Protein AF-A0A7S0WE61-F1 (afdb_monomer)

Mean predicted aligned error: 12.97 Å

Sequence (318 aa):
DASSAELDLPIRYARDEGQWVARPLWNVSTLFNLAESLFNRENFGKTFVSPDSEAEPMGGQVAGVRMLLDLCQYEDPLIVEAAMRLLFAHFNQRTSFVHEALQVHIIVRPTTARVFYRLRCEISELRSWVPYLSADKDHKRKKEALVVCGRLIVRWSNVLAGRGDRDKGGMDVREAQAMAVNLDMQGAVLSILALPLARQLSKKVGELDKALDGDRRDLFSLCHSLLQRLCKANPMIQRLMYPHAAAMQRHMGIGGLDVESTLAAIVAGNRELVDEAGKDWISLLFRTMSQYQARRARWLEAAMPLVCPDGRRGGASR

Radius of gyration: 27.22 Å; Cα contacts (8 Å, |Δi|>4): 248; chains: 1; bounding box: 75×63×67 Å

Foldseek 3Di:
DPVVVVVVVVVVVVVDPPVCVVDPPDDPVNVVVVLVVVLVDDPPPPVVDPPPPPDPPDDPVCVLLVVLVVQCPDPDPVSVVVSVVVNVCNVCVVVVVVVVVVLDDDDDDPVVVVVLVVLLVLLVVLLVLLVVCQDPPCPPSVVVSLVSLLVSLVVLLCLLVQVPDVPPVTDDNVNSLVSCVSSVVVVSLLSLLLHDFDWDCDPDAQAFIETPDPSSLVSQQSSLSSLLSSLAPDQVSLVVCVVVLVSLLVCPRYPSHLSLSSPLSSQALPPVCLVVCVVVLVVSLVVSCVVRVHDDPSSVVSNVCSVCNPPPPPPPPD

pLDDT: mean 76.21, std 16.04, range [31.86, 94.12]

Solvent-accessible surface area (backbone atoms only — not comparable to full-atom values): 18326 Å² total; per-residue (Å²): 132,73,73,62,61,68,61,50,54,61,61,60,57,73,73,41,73,75,51,52,79,77,55,56,94,69,47,74,67,57,50,49,53,51,53,52,52,55,68,72,46,77,75,75,52,80,83,81,51,73,91,80,71,76,81,71,98,66,53,76,77,53,55,57,54,47,52,36,56,56,45,50,71,49,91,51,68,68,52,26,52,51,29,51,53,51,51,53,48,61,78,35,44,66,62,51,48,51,54,51,56,71,67,59,80,91,70,90,48,73,71,58,44,56,51,50,56,50,51,52,51,51,52,53,50,43,60,70,35,51,64,40,67,72,43,83,84,43,65,68,56,25,54,52,33,52,53,53,47,42,52,52,48,53,50,52,40,35,51,51,65,47,72,47,70,65,90,72,74,46,70,52,46,67,60,44,39,52,53,37,57,74,69,43,47,63,60,55,51,46,58,58,68,68,50,90,77,58,69,43,80,51,89,51,87,48,47,52,21,38,52,73,50,59,70,60,45,53,43,47,29,48,48,38,55,35,50,29,62,54,16,53,88,32,68,70,50,15,63,69,46,51,83,52,44,70,66,52,56,72,54,56,63,34,60,81,52,58,48,51,53,29,56,26,24,43,33,36,66,32,64,69,52,31,71,73,44,36,65,63,50,52,53,49,53,53,50,52,34,62,74,34,62,38,90,54,67,62,62,56,58,29,46,43,36,64,77,35,42,82,70,61,71,77,76,76,91,121

Secondary structure (DSSP, 8-state):
--TTHHHHHHHHHTT-HHHHHHS-SS-HHHHHHHHHHHHHS--S-TTTS-TT-----S-HHHHHHHHHHHHTTSS-HHHHHHHHHHHHHHHTHHHHHHHHHHH------HHHHHHHHHHHHHHHHHHHHHHHHH-SS-HHHHHHHHHHHHHHHHHHHHHHTT-S-GGGTPPPHHHHHHHHHHTTHHHHHHHHHTS---EE---STTPPBEES-HHHHHHHHHHHHHHHHHHTT-HHHHHHHGGGHHHHHTTTTBTT--HHHHHHHHHTT-HHHHHHHHHHHHHHHHHHHHHHT---HHHHHHHHHHH-TTS-------

InterPro domains:
  IPR015925 Ryanodine/Inositol 1,4,5-trisphosphate receptor [PTHR13715] (66-300)
  IPR035910 RyR/IP3 receptor binding core, RIH domain superfamily [SSF100909] (173-270)

Organism: NCBI:txid464990

Nearest PDB structures (foldseek):
  3au3-assembly1_A  TM=5.949E-01  e=1.158E-02  Homo sapiens
  3qhe-assembly2_C  TM=6.352E-01  e=4.984E-02  Homo sapiens
  3qhe-assembly1_A  TM=6.143E-01  e=4.747E-02  Homo sapiens
  3nmz-assembly2_A  TM=4.938E-01  e=6.673E-02  Homo sapiens
  7f7o-assembly1_A  TM=6.217E-01  e=5.149E-01  Homo sapiens

Structure (mmCIF, N/CA/C/O backbone):
data_AF-A0A7S0WE61-F1
#
_entry.id   AF-A0A7S0WE61-F1
#
loop_
_atom_site.group_PDB
_atom_site.id
_atom_site.type_symbol
_atom_site.label_atom_id
_atom_site.label_alt_id
_atom_site.label_comp_id
_atom_site.label_asym_id
_atom_site.label_entity_id
_atom_site.label_seq_id
_atom_site.pdbx_PDB_ins_code
_atom_site.Cartn_x
_atom_site.Cartn_y
_atom_site.Cartn_z
_atom_site.occupancy
_atom_site.B_iso_or_equiv
_atom_site.auth_seq_id
_atom_site.auth_comp_id
_atom_site.auth_asym_id
_atom_site.auth_atom_id
_atom_site.pdbx_PDB_model_num
ATOM 1 N N . ASP A 1 1 ? 34.462 6.820 -35.885 1.00 37.50 1 ASP A N 1
ATOM 2 C CA . ASP A 1 1 ? 33.904 8.166 -36.148 1.00 37.50 1 ASP A CA 1
ATOM 3 C C . ASP A 1 1 ? 32.407 8.221 -36.484 1.00 37.50 1 ASP A C 1
ATOM 5 O O . ASP A 1 1 ? 31.862 9.313 -36.507 1.00 37.50 1 ASP A O 1
ATOM 9 N N . ALA A 1 2 ? 31.693 7.096 -36.660 1.00 34.06 2 ALA A N 1
ATOM 10 C CA . ALA A 1 2 ? 30.238 7.097 -36.909 1.00 34.06 2 ALA A CA 1
ATOM 11 C C . ALA A 1 2 ? 29.353 7.106 -35.637 1.00 34.06 2 ALA A C 1
ATOM 13 O O . ALA A 1 2 ? 28.145 7.283 -35.730 1.00 34.06 2 ALA A O 1
ATOM 14 N N . SER A 1 3 ? 29.934 6.935 -34.444 1.00 43.88 3 SER A N 1
ATOM 15 C CA . SER A 1 3 ? 29.184 6.762 -33.189 1.00 43.88 3 SER A CA 1
ATOM 16 C C . SER A 1 3 ? 28.758 8.065 -32.503 1.00 43.88 3 SER A C 1
ATOM 18 O O . SER A 1 3 ? 27.847 8.036 -31.682 1.00 43.88 3 SER A O 1
ATOM 20 N N . SER A 1 4 ? 29.376 9.210 -32.815 1.00 37.34 4 SER A N 1
ATOM 21 C CA . SER A 1 4 ? 28.966 10.509 -32.252 1.00 37.34 4 SER A CA 1
ATOM 22 C C . SER A 1 4 ? 27.812 11.150 -33.031 1.00 37.34 4 SER A C 1
ATOM 24 O O . SER A 1 4 ? 26.954 11.795 -32.436 1.00 37.34 4 SER A O 1
ATOM 26 N N . ALA A 1 5 ? 27.738 10.918 -34.345 1.00 40.22 5 ALA A N 1
ATOM 27 C CA . ALA A 1 5 ? 26.737 11.533 -35.217 1.00 40.22 5 ALA A CA 1
ATOM 28 C C . ALA A 1 5 ? 25.309 10.996 -34.988 1.00 40.22 5 ALA A C 1
ATOM 30 O O . ALA A 1 5 ? 24.344 11.753 -35.092 1.00 40.22 5 ALA A O 1
ATOM 31 N N . GLU A 1 6 ? 25.158 9.716 -34.628 1.00 44.66 6 GLU A N 1
ATOM 32 C CA . GLU A 1 6 ? 23.849 9.126 -34.299 1.00 44.66 6 GLU A CA 1
ATOM 33 C C . GLU A 1 6 ? 23.292 9.624 -32.954 1.00 44.66 6 GLU A C 1
ATOM 35 O O . GLU A 1 6 ? 22.076 9.701 -32.784 1.00 44.66 6 GLU A O 1
ATOM 40 N N . LEU A 1 7 ? 24.164 10.026 -32.021 1.00 41.72 7 LEU A N 1
ATOM 41 C CA . LEU A 1 7 ? 23.786 10.609 -30.727 1.00 41.72 7 LEU A CA 1
ATOM 42 C C . LEU A 1 7 ? 23.487 12.118 -30.796 1.00 41.72 7 LEU A C 1
ATOM 44 O O . LEU A 1 7 ? 22.748 12.623 -29.952 1.00 41.72 7 LEU A O 1
ATOM 48 N N . ASP A 1 8 ? 23.979 12.832 -31.811 1.00 41.72 8 ASP A N 1
ATOM 49 C CA . ASP A 1 8 ? 23.710 14.268 -32.000 1.00 41.72 8 ASP A CA 1
ATOM 50 C C . ASP A 1 8 ? 22.328 14.563 -32.622 1.00 41.72 8 ASP A C 1
ATOM 52 O O . ASP A 1 8 ? 21.726 15.615 -32.367 1.00 41.72 8 ASP A O 1
ATOM 56 N N . LEU A 1 9 ? 21.782 13.627 -33.405 1.00 48.53 9 LEU A N 1
ATOM 57 C CA . LEU A 1 9 ? 20.428 13.688 -33.976 1.00 48.53 9 LEU A CA 1
ATOM 58 C C . LEU A 1 9 ? 19.303 13.785 -32.916 1.00 48.53 9 LEU A C 1
ATOM 60 O O . LEU A 1 9 ? 18.454 14.675 -33.046 1.00 48.53 9 LEU A O 1
ATOM 64 N N . PRO A 1 10 ? 19.272 12.963 -31.845 1.00 51.72 10 PRO A N 1
ATOM 65 C CA . PRO A 1 10 ? 18.226 13.043 -30.822 1.00 51.72 10 PRO A CA 1
ATOM 66 C C . PRO A 1 10 ? 18.290 14.320 -29.965 1.00 51.72 10 PRO A C 1
ATOM 68 O O . PRO A 1 10 ? 17.251 14.788 -29.500 1.00 51.72 10 PRO A O 1
ATOM 71 N N . ILE A 1 11 ? 19.466 14.938 -29.792 1.00 51.53 11 ILE A N 1
ATOM 72 C CA . ILE A 1 11 ? 19.624 16.150 -28.961 1.00 51.53 11 ILE A CA 1
ATOM 73 C C . ILE A 1 11 ? 19.093 17.401 -29.678 1.00 51.53 11 ILE A C 1
ATOM 75 O O . ILE A 1 11 ? 18.497 18.274 -29.043 1.00 51.53 11 ILE A O 1
ATOM 79 N N . ARG A 1 12 ? 19.267 17.495 -31.005 1.00 48.75 12 ARG A N 1
ATOM 80 C CA . ARG A 1 12 ? 18.724 18.608 -31.808 1.00 48.75 12 ARG A CA 1
ATOM 81 C C . ARG A 1 12 ? 17.204 18.557 -31.908 1.00 48.75 12 ARG A C 1
ATOM 83 O O . ARG A 1 12 ? 16.552 19.585 -31.760 1.00 48.75 12 ARG A O 1
ATOM 90 N N . TYR A 1 13 ? 16.649 17.362 -32.085 1.00 47.81 13 TYR A N 1
ATOM 91 C CA . TYR A 1 13 ? 15.206 17.158 -32.146 1.00 47.81 13 TYR A CA 1
ATOM 92 C C . TYR A 1 13 ? 14.513 17.486 -30.813 1.00 47.81 13 TYR A C 1
ATOM 94 O O . TYR A 1 13 ? 13.396 17.991 -30.806 1.00 47.81 13 TYR A O 1
ATOM 102 N N . ALA A 1 14 ? 15.194 17.299 -29.677 1.00 53.25 14 ALA A N 1
ATOM 103 C CA . ALA A 1 14 ? 14.653 17.613 -28.354 1.00 53.25 14 ALA A CA 1
ATOM 104 C C . ALA A 1 14 ? 14.396 19.108 -28.076 1.00 53.25 14 ALA A C 1
ATOM 106 O O . ALA A 1 14 ? 13.776 19.428 -27.066 1.00 53.25 14 ALA A O 1
ATOM 107 N N . ARG A 1 15 ? 14.864 20.022 -28.939 1.00 53.12 15 ARG A N 1
ATOM 108 C CA . ARG A 1 15 ? 14.689 21.475 -28.760 1.00 53.12 15 ARG A CA 1
ATOM 109 C C . ARG A 1 15 ? 13.503 22.078 -29.519 1.00 53.12 15 ARG A C 1
ATOM 111 O O . ARG A 1 15 ? 13.102 23.180 -29.166 1.00 53.12 15 ARG A O 1
ATOM 118 N N . ASP A 1 16 ? 12.940 21.381 -30.507 1.00 57.34 16 ASP A N 1
ATOM 119 C CA . ASP A 1 16 ? 11.872 21.905 -31.374 1.00 57.34 16 ASP A CA 1
ATOM 120 C C . ASP A 1 16 ? 10.562 21.120 -31.193 1.00 57.34 16 ASP A C 1
ATOM 122 O O . ASP A 1 16 ? 10.262 20.192 -31.945 1.00 57.34 16 ASP A O 1
ATOM 126 N N . GLU A 1 17 ? 9.736 21.519 -30.220 1.00 55.81 17 GLU A N 1
ATOM 127 C CA . GLU A 1 17 ? 8.436 20.884 -29.924 1.00 55.81 17 GLU A CA 1
ATOM 128 C C . GLU A 1 17 ? 7.490 20.834 -31.145 1.00 55.81 17 GLU A C 1
ATOM 130 O O . GLU A 1 17 ? 6.707 19.897 -31.300 1.00 55.81 17 GLU A O 1
ATOM 135 N N . GLY A 1 18 ? 7.594 21.796 -32.072 1.00 60.41 18 GLY A N 1
ATOM 136 C CA . GLY A 1 18 ? 6.777 21.837 -33.292 1.00 60.41 18 GLY A CA 1
ATOM 137 C C . GLY A 1 18 ? 7.088 20.724 -34.302 1.00 60.41 18 GLY A C 1
ATOM 138 O O . GLY A 1 18 ? 6.196 20.280 -35.026 1.00 60.41 18 GLY A O 1
ATOM 139 N N . GLN A 1 19 ? 8.325 20.215 -34.333 1.00 56.75 19 GLN A N 1
ATOM 140 C CA . GLN A 1 19 ? 8.705 19.109 -35.222 1.00 56.75 19 GLN A CA 1
ATOM 141 C C . GLN A 1 19 ? 8.213 17.751 -34.702 1.00 56.75 19 GLN A C 1
ATOM 143 O O . GLN A 1 19 ? 8.012 16.832 -35.499 1.00 56.75 19 GLN A O 1
ATOM 148 N N . TRP A 1 20 ? 7.929 17.643 -33.397 1.00 57.75 20 TRP A N 1
ATOM 149 C CA . TRP A 1 20 ? 7.447 16.412 -32.765 1.00 57.75 20 TRP A CA 1
ATOM 150 C C . TRP A 1 20 ? 6.075 15.992 -33.273 1.00 57.75 20 TRP A C 1
ATOM 152 O O . TRP A 1 20 ? 5.828 14.807 -33.485 1.00 57.75 20 TRP A O 1
ATOM 162 N N . VAL A 1 21 ? 5.205 16.977 -33.495 1.00 59.41 21 VAL A N 1
ATOM 163 C CA . VAL A 1 21 ? 3.837 16.762 -33.977 1.00 59.41 21 VAL A CA 1
ATOM 164 C C . VAL A 1 21 ? 3.824 16.440 -35.474 1.00 59.41 21 VAL A C 1
ATOM 166 O O . VAL A 1 21 ? 3.003 15.647 -35.927 1.00 59.41 21 VAL A O 1
ATOM 169 N N . ALA A 1 22 ? 4.744 17.025 -36.246 1.00 62.44 22 ALA A N 1
ATOM 170 C CA . ALA A 1 22 ? 4.774 16.887 -37.701 1.00 62.44 22 ALA A CA 1
ATOM 171 C C . ALA A 1 22 ? 5.499 15.621 -38.196 1.00 62.44 22 ALA A C 1
ATOM 173 O O . ALA A 1 22 ? 5.122 15.074 -39.233 1.00 62.44 22 ALA A O 1
ATOM 174 N N . ARG A 1 23 ? 6.548 15.157 -37.499 1.00 60.69 23 ARG A N 1
ATOM 175 C CA . ARG A 1 23 ? 7.350 13.985 -37.899 1.00 60.69 23 ARG A CA 1
ATOM 176 C C . ARG A 1 23 ? 7.933 13.249 -36.688 1.00 60.69 23 ARG A C 1
ATOM 178 O O . ARG A 1 23 ? 9.129 13.388 -36.455 1.00 60.69 23 ARG A O 1
ATOM 185 N N . PRO A 1 24 ? 7.157 12.435 -35.952 1.00 62.28 24 PRO A N 1
ATOM 186 C CA . PRO A 1 24 ? 7.700 11.674 -34.830 1.00 62.28 24 PRO A CA 1
ATOM 187 C C . PRO A 1 24 ? 8.904 10.826 -35.280 1.00 62.28 24 PRO A C 1
ATOM 189 O O . PRO A 1 24 ? 8.769 9.984 -36.165 1.00 62.28 24 PRO A O 1
ATOM 192 N N . LEU A 1 25 ? 10.078 11.040 -34.664 1.00 59.44 25 LEU A N 1
ATOM 193 C CA . LEU A 1 25 ? 11.317 10.272 -34.912 1.00 59.44 25 LEU A CA 1
ATOM 194 C C . LEU A 1 25 ? 11.128 8.751 -34.787 1.00 59.44 25 LEU A C 1
ATOM 196 O O . LEU A 1 25 ? 11.883 7.978 -35.369 1.00 59.44 25 LEU A O 1
ATOM 200 N N . TRP A 1 26 ? 10.132 8.332 -34.008 1.00 63.84 26 TRP A N 1
ATOM 201 C CA . TRP A 1 26 ? 9.841 6.943 -33.697 1.00 63.84 26 TRP A CA 1
ATOM 202 C C . TRP A 1 26 ? 8.409 6.649 -34.139 1.00 63.84 26 TRP A C 1
ATOM 204 O O . TRP A 1 26 ? 7.453 7.150 -33.548 1.00 63.84 26 TRP A O 1
ATOM 214 N N . ASN A 1 27 ? 8.254 5.842 -35.185 1.00 73.38 27 ASN A N 1
ATOM 215 C CA . ASN A 1 27 ? 6.965 5.270 -35.556 1.00 73.38 27 ASN A CA 1
ATOM 216 C C . ASN A 1 27 ? 6.721 3.986 -34.740 1.00 73.38 27 ASN A C 1
ATOM 218 O O . ASN A 1 27 ? 7.665 3.305 -34.327 1.00 73.38 27 ASN A O 1
ATOM 222 N N . VAL A 1 28 ? 5.456 3.615 -34.534 1.00 75.38 28 VAL A N 1
ATOM 223 C CA . VAL A 1 28 ? 5.087 2.375 -33.828 1.00 75.38 28 VAL A CA 1
ATOM 224 C C . VAL A 1 28 ? 5.706 1.156 -34.522 1.00 75.38 28 VAL A C 1
ATOM 226 O O . VAL A 1 28 ? 6.224 0.263 -33.859 1.00 75.38 28 VAL A O 1
ATOM 229 N N . SER A 1 29 ? 5.750 1.159 -35.857 1.00 77.19 29 SER A N 1
ATOM 230 C CA . SER A 1 29 ? 6.385 0.103 -36.655 1.00 77.19 29 SER A CA 1
ATOM 231 C C . SER A 1 29 ? 7.904 0.032 -36.469 1.00 77.19 29 SER A C 1
ATOM 233 O O . SER A 1 29 ? 8.458 -1.056 -36.356 1.00 77.19 29 SER A O 1
ATOM 235 N N . THR A 1 30 ? 8.595 1.172 -36.377 1.00 77.75 30 THR A N 1
ATOM 236 C CA . THR A 1 30 ? 10.049 1.192 -36.144 1.00 77.75 30 THR A CA 1
ATOM 237 C C . THR A 1 30 ? 10.403 0.745 -34.727 1.00 77.75 30 THR A C 1
ATOM 239 O O . THR A 1 30 ? 11.383 0.029 -34.545 1.00 77.75 30 THR A O 1
ATOM 242 N N . LEU A 1 31 ? 9.582 1.107 -33.734 1.00 75.62 31 LEU A N 1
ATOM 243 C CA . LEU A 1 31 ? 9.717 0.621 -32.357 1.00 75.62 31 LEU A CA 1
ATOM 244 C C . LEU A 1 31 ? 9.481 -0.887 -32.265 1.00 75.62 31 LEU A C 1
ATOM 246 O O . LEU A 1 31 ? 10.236 -1.573 -31.583 1.00 75.62 31 LEU A O 1
ATOM 250 N N . PHE A 1 32 ? 8.476 -1.404 -32.977 1.00 77.44 32 PHE A N 1
ATOM 251 C CA . PHE A 1 32 ? 8.196 -2.836 -33.028 1.00 77.44 32 PHE A CA 1
ATOM 252 C C . PHE A 1 32 ? 9.366 -3.615 -33.634 1.00 77.44 32 PHE A C 1
ATOM 254 O O . PHE A 1 32 ? 9.850 -4.559 -33.018 1.00 77.44 32 PHE A O 1
ATOM 261 N N . ASN A 1 33 ? 9.894 -3.160 -34.773 1.00 78.44 33 ASN A N 1
ATOM 262 C CA . ASN A 1 33 ? 11.043 -3.793 -35.423 1.00 78.44 33 ASN A CA 1
ATOM 263 C C . ASN A 1 33 ? 12.303 -3.749 -34.543 1.00 78.44 33 ASN A C 1
ATOM 265 O O . ASN A 1 33 ? 13.069 -4.710 -34.502 1.00 78.44 33 ASN A O 1
ATOM 269 N N . LEU A 1 34 ? 12.523 -2.649 -33.813 1.00 76.69 34 LEU A N 1
ATOM 270 C CA . LEU A 1 34 ? 13.650 -2.527 -32.888 1.00 76.69 34 LEU A CA 1
ATOM 271 C C . LEU A 1 34 ? 13.484 -3.465 -31.686 1.00 76.69 34 LEU A C 1
ATOM 273 O O . LEU A 1 34 ? 14.431 -4.167 -31.335 1.00 76.69 34 LEU A O 1
ATOM 277 N N . ALA A 1 35 ? 12.286 -3.538 -31.104 1.00 72.81 35 ALA A N 1
ATOM 278 C CA . ALA A 1 35 ? 11.969 -4.477 -30.031 1.00 72.81 35 ALA A CA 1
ATOM 279 C C . ALA A 1 35 ? 12.126 -5.937 -30.487 1.00 72.81 35 ALA A C 1
ATOM 281 O O . ALA A 1 35 ? 12.735 -6.741 -29.787 1.00 72.81 35 ALA A O 1
ATOM 282 N N . GLU A 1 36 ? 11.658 -6.278 -31.687 1.00 75.56 36 GLU A N 1
ATOM 283 C CA . GLU A 1 36 ? 11.838 -7.604 -32.277 1.00 75.56 36 GLU A CA 1
ATOM 284 C C . GLU A 1 36 ? 13.325 -7.921 -32.497 1.00 75.56 36 GLU A C 1
ATOM 286 O O . GLU A 1 36 ? 13.792 -9.002 -32.140 1.00 75.56 36 GLU A O 1
ATOM 291 N N . SER A 1 37 ? 14.110 -6.947 -32.967 1.00 75.19 37 SER A N 1
ATOM 292 C CA . SER A 1 37 ? 15.561 -7.098 -33.126 1.00 75.19 37 SER A CA 1
ATOM 293 C C . SER A 1 37 ? 16.304 -7.293 -31.795 1.00 75.19 37 SER A C 1
ATOM 295 O O . SER A 1 37 ? 17.295 -8.024 -31.756 1.00 75.19 37 SER A O 1
ATOM 297 N N . LEU A 1 38 ? 15.815 -6.681 -30.707 1.00 71.69 38 LEU A N 1
ATOM 298 C CA . LEU A 1 38 ? 16.370 -6.829 -29.359 1.00 71.69 38 LEU A CA 1
ATOM 299 C C . LEU A 1 38 ? 16.170 -8.243 -28.811 1.00 71.69 38 LEU A C 1
ATOM 301 O O . LEU A 1 38 ? 17.074 -8.758 -28.167 1.00 71.69 38 LEU A O 1
ATOM 305 N N . PHE A 1 39 ? 15.025 -8.878 -29.078 1.00 68.56 39 PHE A N 1
ATOM 306 C CA . PHE A 1 39 ? 14.756 -10.254 -28.640 1.00 68.56 39 PHE A CA 1
ATOM 307 C C . PHE A 1 39 ? 15.308 -11.319 -29.587 1.00 68.56 39 PHE A C 1
ATOM 309 O O . PHE A 1 39 ? 15.544 -12.446 -29.164 1.00 68.56 39 PHE A O 1
ATOM 316 N N . ASN A 1 40 ? 15.519 -10.985 -30.860 1.00 67.38 40 ASN A N 1
ATOM 317 C CA . ASN A 1 40 ? 16.144 -11.901 -31.814 1.00 67.38 40 ASN A CA 1
ATOM 318 C C . ASN A 1 40 ? 17.661 -12.033 -31.587 1.00 67.38 40 ASN A C 1
ATOM 320 O O . ASN A 1 40 ? 18.275 -12.980 -32.075 1.00 67.38 40 ASN A O 1
ATOM 324 N N . ARG A 1 41 ? 18.274 -11.106 -30.839 1.00 61.69 41 ARG A N 1
ATOM 325 C CA . ARG A 1 41 ? 19.653 -11.209 -30.351 1.00 61.69 41 ARG A CA 1
ATOM 326 C C . ARG A 1 41 ? 19.618 -11.712 -28.911 1.00 61.69 41 ARG A C 1
ATOM 328 O O . ARG A 1 41 ? 19.202 -10.983 -28.020 1.00 61.69 41 ARG A O 1
ATOM 335 N N . GLU A 1 42 ? 20.041 -12.948 -28.669 1.00 55.25 42 GLU A N 1
ATOM 336 C CA . GLU A 1 42 ? 20.089 -13.453 -27.297 1.00 55.25 42 GLU A CA 1
ATOM 337 C C . GLU A 1 42 ? 21.074 -12.653 -26.439 1.00 55.25 42 GLU A C 1
ATOM 339 O O . GLU A 1 42 ? 22.247 -12.499 -26.778 1.00 55.25 42 GLU A O 1
ATOM 344 N N . ASN A 1 43 ? 20.582 -12.179 -25.294 1.00 54.25 43 ASN A N 1
ATOM 345 C CA . ASN A 1 43 ? 21.353 -11.486 -24.266 1.00 54.25 43 ASN A CA 1
ATOM 346 C C . ASN A 1 43 ? 21.853 -12.453 -23.177 1.00 54.25 43 ASN A C 1
ATOM 348 O O . ASN A 1 43 ? 21.922 -12.073 -22.007 1.00 54.25 43 ASN A O 1
ATOM 352 N N . PHE A 1 44 ? 22.243 -13.687 -23.524 1.00 47.41 44 PHE A N 1
ATOM 353 C CA . PHE A 1 44 ? 23.272 -14.332 -22.706 1.00 47.41 44 PHE A CA 1
ATOM 354 C C . PHE A 1 44 ? 24.509 -13.462 -22.876 1.00 47.41 44 PHE A C 1
ATOM 356 O O . PHE A 1 44 ? 25.057 -13.364 -23.971 1.00 47.41 44 PHE A O 1
ATOM 363 N N . GLY A 1 45 ? 24.817 -12.687 -21.836 1.00 41.53 45 GLY A N 1
ATOM 364 C CA . GLY A 1 45 ? 25.720 -11.552 -21.930 1.00 41.53 45 GLY A CA 1
ATOM 365 C C . GLY A 1 45 ? 26.972 -11.883 -22.735 1.00 41.53 45 GLY A C 1
ATOM 366 O O . GLY A 1 45 ? 27.666 -12.857 -22.450 1.00 41.53 45 GLY A O 1
ATOM 367 N N . LYS A 1 46 ? 27.316 -10.999 -23.675 1.00 40.25 46 LYS A N 1
ATOM 368 C CA . LYS A 1 46 ? 28.628 -10.960 -24.346 1.00 40.25 46 LYS A CA 1
ATOM 369 C C . LYS A 1 46 ? 29.819 -10.903 -23.370 1.00 40.25 46 LYS A C 1
ATOM 371 O O . LYS A 1 46 ? 30.961 -10.861 -23.799 1.00 40.25 46 LYS A O 1
ATOM 376 N N . THR A 1 47 ? 29.566 -10.848 -22.064 1.00 37.78 47 THR A N 1
ATOM 377 C CA . THR A 1 47 ? 30.555 -10.836 -20.989 1.00 37.78 47 THR A CA 1
ATOM 378 C C . THR A 1 47 ? 30.893 -12.220 -20.430 1.00 37.78 47 THR A C 1
ATOM 380 O O . THR A 1 47 ? 31.880 -12.313 -19.710 1.00 37.78 47 THR A O 1
ATOM 383 N N . PHE A 1 48 ? 30.136 -13.284 -20.737 1.00 38.53 48 PHE A N 1
ATOM 384 C CA . PHE A 1 48 ? 30.459 -14.650 -20.277 1.00 38.53 48 PHE A CA 1
ATOM 385 C C . PHE A 1 48 ? 31.066 -15.559 -21.349 1.00 38.53 48 PHE A C 1
ATOM 387 O O . PHE A 1 48 ? 31.588 -16.619 -21.015 1.00 38.53 48 PHE A O 1
ATOM 394 N N . VAL A 1 49 ? 31.065 -15.137 -22.613 1.00 41.72 49 VAL A N 1
ATOM 395 C CA . VAL A 1 49 ? 31.754 -15.847 -23.692 1.00 41.72 49 VAL A CA 1
ATOM 396 C C . VAL A 1 49 ? 32.699 -14.857 -24.353 1.00 41.72 49 VAL A C 1
ATOM 398 O O . VAL A 1 49 ? 32.262 -13.886 -24.969 1.00 41.72 49 VAL A O 1
ATOM 401 N N . SER A 1 50 ? 33.999 -15.074 -24.146 1.00 33.09 50 SER A N 1
ATOM 402 C CA . SER A 1 50 ? 35.064 -14.322 -24.813 1.00 33.09 50 SER A CA 1
ATOM 403 C C . SER A 1 50 ? 34.820 -14.326 -26.331 1.00 33.09 50 SER A C 1
ATOM 405 O O . SER A 1 50 ? 34.442 -15.370 -26.866 1.00 33.09 50 SER A O 1
ATOM 407 N N . PRO A 1 51 ? 35.037 -13.208 -27.045 1.00 36.34 51 PRO A N 1
ATOM 408 C CA . PRO A 1 51 ? 34.764 -13.108 -28.480 1.00 36.34 51 PRO A CA 1
ATOM 409 C C . PRO A 1 51 ? 35.718 -13.935 -29.362 1.00 36.34 51 PRO A C 1
ATOM 411 O O . PRO A 1 51 ? 35.545 -13.941 -30.575 1.00 36.34 51 PRO A O 1
ATOM 414 N N . ASP A 1 52 ? 36.675 -14.658 -28.772 1.00 34.38 52 ASP A N 1
ATOM 415 C CA . ASP A 1 52 ? 37.739 -15.361 -29.500 1.00 34.38 52 ASP A CA 1
ATOM 416 C C . ASP A 1 52 ? 37.484 -16.864 -29.711 1.00 34.38 52 ASP A C 1
ATOM 418 O O . ASP A 1 52 ? 38.352 -17.570 -30.219 1.00 34.38 52 ASP A O 1
ATOM 422 N N . SER A 1 53 ? 36.301 -17.384 -29.367 1.00 37.12 53 SER A N 1
ATOM 423 C CA . SER A 1 53 ? 35.899 -18.716 -29.838 1.00 37.12 53 SER A CA 1
ATOM 424 C C . SER A 1 53 ? 35.178 -18.580 -31.174 1.00 37.12 53 SER A C 1
ATOM 426 O O . SER A 1 53 ? 33.948 -18.584 -31.244 1.00 37.12 53 SER A O 1
ATOM 428 N N . GLU A 1 54 ? 35.955 -18.436 -32.244 1.00 39.00 54 GLU A N 1
ATOM 429 C CA . GLU A 1 54 ? 35.456 -18.663 -33.594 1.00 39.00 54 GLU A CA 1
ATOM 430 C C . GLU A 1 54 ? 34.803 -20.054 -33.690 1.00 39.00 54 GLU A C 1
ATOM 432 O O . GLU A 1 54 ? 35.337 -21.051 -33.209 1.00 39.00 54 GLU A O 1
ATOM 437 N N . ALA A 1 55 ? 33.655 -20.092 -34.366 1.00 38.28 55 ALA A N 1
ATOM 438 C CA . ALA A 1 55 ? 33.000 -21.280 -34.904 1.00 38.28 55 ALA A CA 1
ATOM 439 C C . ALA A 1 55 ? 32.355 -22.271 -33.910 1.00 38.28 55 ALA A C 1
ATOM 441 O O . ALA A 1 55 ? 32.793 -23.408 -33.768 1.00 38.28 55 ALA A O 1
ATOM 442 N N . GLU A 1 56 ? 31.149 -21.937 -33.439 1.00 39.72 56 GLU A N 1
ATOM 443 C CA . GLU A 1 56 ? 30.047 -22.889 -33.636 1.00 39.72 56 GLU A CA 1
ATOM 444 C C . GLU A 1 56 ? 29.098 -22.351 -34.723 1.00 39.72 56 GLU A C 1
ATOM 446 O O . GLU A 1 56 ? 28.386 -21.371 -34.499 1.00 39.72 56 GLU A O 1
ATOM 451 N N . PRO A 1 57 ? 29.067 -22.960 -35.925 1.00 42.03 57 PRO A N 1
ATOM 452 C CA . PRO A 1 57 ? 28.188 -22.552 -37.024 1.00 42.03 57 PRO A CA 1
ATOM 453 C C . PRO A 1 57 ? 26.711 -22.954 -36.816 1.00 42.03 57 PRO A C 1
ATOM 455 O O . PRO A 1 57 ? 25.914 -22.894 -37.749 1.00 42.03 57 PRO A O 1
ATOM 458 N N . MET A 1 58 ? 26.322 -23.337 -35.598 1.00 38.53 58 MET A N 1
ATOM 459 C CA . MET A 1 58 ? 24.953 -23.667 -35.208 1.00 38.53 58 MET A CA 1
ATOM 460 C C . MET A 1 58 ? 24.578 -22.832 -33.981 1.00 38.53 58 MET A C 1
ATOM 462 O O . MET A 1 58 ? 24.861 -23.213 -32.857 1.00 38.53 58 MET A O 1
ATOM 466 N N . GLY A 1 59 ? 23.965 -21.674 -34.237 1.00 46.44 59 GLY A N 1
ATOM 467 C CA . GLY A 1 59 ? 23.163 -20.866 -33.313 1.00 46.44 59 GLY A CA 1
ATOM 468 C C . GLY A 1 59 ? 23.540 -20.886 -31.828 1.00 46.44 59 GLY A C 1
ATOM 469 O O . GLY A 1 59 ? 23.161 -21.804 -31.106 1.00 46.44 59 GLY A O 1
ATOM 470 N N . GLY A 1 60 ? 24.089 -19.773 -31.326 1.00 52.59 60 GLY A N 1
ATOM 471 C CA . GLY A 1 60 ? 24.199 -19.510 -29.880 1.00 52.59 60 GLY A CA 1
ATOM 472 C C . GLY A 1 60 ? 22.889 -19.738 -29.097 1.00 52.59 60 GLY A C 1
ATOM 473 O O . GLY A 1 60 ? 22.949 -20.109 -27.929 1.00 52.59 60 GLY A O 1
ATOM 474 N N . GLN A 1 61 ? 21.740 -19.661 -29.791 1.00 53.88 61 GLN A N 1
ATOM 475 C CA . GLN A 1 61 ? 20.402 -20.064 -29.329 1.00 53.88 61 GLN A CA 1
ATOM 476 C C . GLN A 1 61 ? 20.296 -21.505 -28.813 1.00 53.88 61 GLN A C 1
ATOM 478 O O . GLN A 1 61 ? 19.555 -21.777 -27.872 1.00 53.88 61 GLN A O 1
ATOM 483 N N . VAL A 1 62 ? 21.004 -22.452 -29.428 1.00 57.28 62 VAL A N 1
ATOM 484 C CA . VAL A 1 62 ? 20.871 -23.884 -29.125 1.00 57.28 62 VAL A CA 1
ATOM 485 C C . VAL A 1 62 ? 21.914 -24.325 -28.100 1.00 57.28 62 VAL A C 1
ATOM 487 O O . VAL A 1 62 ? 21.609 -25.163 -27.256 1.00 57.28 62 VAL A O 1
ATOM 490 N N . ALA A 1 63 ? 23.114 -23.736 -28.115 1.00 63.69 63 ALA A N 1
ATOM 491 C CA . ALA A 1 63 ? 24.208 -24.117 -27.220 1.00 63.69 63 ALA A CA 1
ATOM 492 C C . ALA A 1 63 ? 23.923 -23.771 -25.747 1.00 63.69 63 ALA A C 1
ATOM 494 O O . ALA A 1 63 ? 24.117 -24.614 -24.870 1.00 63.69 63 ALA A O 1
ATOM 495 N N . GLY A 1 64 ? 23.396 -22.571 -25.467 1.00 67.69 64 GLY A N 1
ATOM 496 C CA . GLY A 1 64 ? 23.043 -22.161 -24.101 1.00 67.69 64 GLY A CA 1
ATOM 497 C C . GLY A 1 64 ? 21.899 -22.991 -23.512 1.00 67.69 64 GLY A C 1
ATOM 498 O O . GLY A 1 64 ? 21.978 -23.455 -22.376 1.00 67.69 64 GLY A O 1
ATOM 499 N N . VAL A 1 65 ? 20.859 -23.255 -24.308 1.00 74.94 65 VAL A N 1
ATOM 500 C CA . VAL A 1 65 ? 19.720 -24.090 -23.895 1.00 74.94 65 VAL A CA 1
ATOM 501 C C . VAL A 1 65 ? 20.143 -25.546 -23.708 1.00 74.94 65 VAL A C 1
ATOM 503 O O . VAL A 1 65 ? 19.742 -26.173 -22.732 1.00 74.94 65 VAL A O 1
ATOM 506 N N . ARG A 1 66 ? 20.992 -26.082 -24.591 1.00 79.50 66 ARG A N 1
ATOM 507 C CA . ARG A 1 66 ? 21.518 -27.446 -24.473 1.00 79.50 66 ARG A CA 1
ATOM 508 C C . ARG A 1 66 ? 22.380 -27.616 -23.226 1.00 79.50 66 ARG A C 1
ATOM 510 O O . ARG A 1 66 ? 22.162 -28.564 -22.488 1.00 79.50 66 ARG A O 1
ATOM 517 N N . MET A 1 67 ? 23.259 -26.657 -22.934 1.00 80.88 67 MET A N 1
ATOM 518 C CA . MET A 1 67 ? 24.044 -26.647 -21.697 1.00 80.88 67 MET A CA 1
ATOM 519 C C . MET A 1 67 ? 23.144 -26.626 -20.453 1.00 80.88 67 MET A C 1
ATOM 521 O O . MET A 1 67 ? 23.386 -27.375 -19.513 1.00 80.88 67 MET A O 1
ATOM 525 N N . LEU A 1 68 ? 22.080 -25.814 -20.443 1.00 82.00 68 LEU A N 1
ATOM 526 C CA . LEU A 1 68 ? 21.119 -25.787 -19.333 1.00 82.00 68 LEU A CA 1
ATOM 527 C C . LEU A 1 68 ? 20.336 -27.105 -19.204 1.00 82.00 68 LEU A C 1
ATOM 529 O O . LEU A 1 68 ? 20.094 -27.554 -18.089 1.00 82.00 68 LEU A O 1
ATOM 533 N N . LEU A 1 69 ? 19.973 -27.745 -20.320 1.00 83.75 69 LEU A N 1
ATOM 534 C CA . LEU A 1 69 ? 19.313 -29.056 -20.327 1.00 83.75 69 LEU A CA 1
ATOM 535 C C . LEU A 1 69 ? 20.241 -30.183 -19.857 1.00 83.75 69 LEU A C 1
ATOM 537 O O . LEU A 1 69 ? 19.781 -31.090 -19.167 1.00 83.75 69 LEU A O 1
ATOM 541 N N . ASP A 1 70 ? 21.529 -30.113 -20.186 1.00 84.38 70 ASP A N 1
ATOM 542 C CA . ASP A 1 70 ? 22.540 -31.054 -19.702 1.00 84.38 70 ASP A CA 1
ATOM 543 C C . ASP A 1 70 ? 22.794 -30.849 -18.198 1.00 84.38 70 ASP A C 1
ATOM 545 O O . ASP A 1 70 ? 22.878 -31.818 -17.447 1.00 84.38 70 ASP A O 1
ATOM 549 N N . LEU A 1 71 ? 22.801 -29.598 -17.716 1.00 83.12 71 LEU A N 1
ATOM 550 C CA . LEU A 1 71 ? 22.887 -29.280 -16.283 1.00 83.12 71 LEU A CA 1
ATOM 551 C C . LEU A 1 71 ? 21.688 -29.803 -15.474 1.00 83.12 71 LEU A C 1
ATOM 553 O O . LEU A 1 71 ? 21.840 -30.143 -14.302 1.00 83.12 71 LEU A O 1
ATOM 557 N N . CYS A 1 72 ? 20.513 -29.932 -16.093 1.00 83.88 72 CYS A N 1
ATOM 558 C CA . CYS A 1 72 ? 19.337 -30.539 -15.465 1.00 83.88 72 CYS A CA 1
ATOM 559 C C . CYS A 1 72 ? 19.448 -32.064 -15.279 1.00 83.88 72 CYS A C 1
ATOM 561 O O . CYS A 1 72 ? 18.618 -32.637 -14.577 1.00 83.88 72 CYS A O 1
ATOM 563 N N . GLN A 1 73 ? 20.433 -32.723 -15.898 1.00 86.25 73 GLN A N 1
ATOM 564 C CA . GLN A 1 73 ? 20.662 -34.168 -15.758 1.00 86.25 73 GLN A CA 1
ATOM 565 C C . GLN A 1 73 ? 21.550 -34.520 -14.553 1.00 86.25 73 GLN A C 1
ATOM 567 O O . GLN A 1 73 ? 21.713 -35.698 -14.243 1.00 86.25 73 GLN A O 1
ATOM 572 N N . TYR A 1 74 ? 22.128 -33.526 -13.871 1.00 85.75 74 TYR A N 1
ATOM 573 C CA . TYR A 1 74 ? 22.949 -33.742 -12.680 1.00 85.75 74 TYR A CA 1
ATOM 574 C C . TYR A 1 74 ? 22.091 -34.065 -11.446 1.00 85.75 74 TYR A C 1
ATOM 576 O O . TYR A 1 74 ? 20.971 -33.584 -11.304 1.00 85.75 74 TYR A O 1
ATOM 584 N N . GLU A 1 75 ? 22.644 -34.848 -10.515 1.00 83.38 75 GLU A N 1
ATOM 585 C CA . GLU A 1 75 ? 21.952 -35.276 -9.286 1.00 83.38 75 GLU A CA 1
ATOM 586 C C . GLU A 1 75 ? 21.869 -34.185 -8.197 1.00 83.38 75 GLU A C 1
ATOM 588 O O . GLU A 1 75 ? 21.175 -34.369 -7.197 1.00 83.38 75 GLU A O 1
ATOM 593 N N . ASP A 1 76 ? 22.554 -33.045 -8.363 1.00 89.31 76 ASP A N 1
ATOM 594 C CA . ASP A 1 76 ? 22.541 -31.958 -7.375 1.00 89.31 76 ASP A CA 1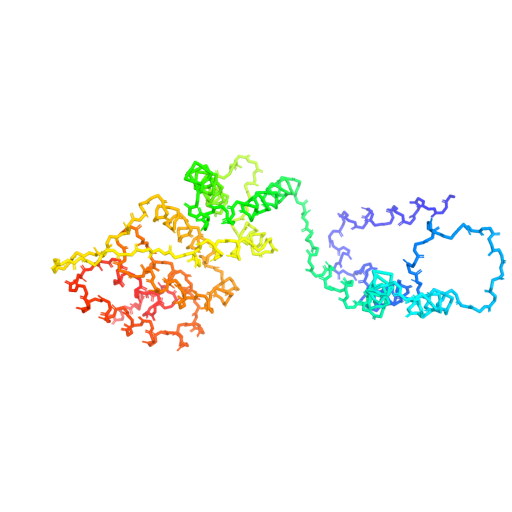
ATOM 595 C C . ASP A 1 76 ? 21.275 -31.084 -7.519 1.00 89.31 76 ASP A C 1
ATOM 597 O O . ASP A 1 76 ? 21.121 -30.372 -8.522 1.00 89.31 76 ASP A O 1
ATOM 601 N N . PRO A 1 77 ? 20.378 -31.064 -6.514 1.00 87.94 77 PRO A N 1
ATOM 602 C CA . PRO A 1 77 ? 19.119 -30.327 -6.591 1.00 87.94 77 PRO A CA 1
ATOM 603 C C . PRO A 1 77 ? 19.303 -28.811 -6.752 1.00 87.94 77 PRO A C 1
ATOM 605 O O . PRO A 1 77 ? 18.456 -28.166 -7.369 1.00 87.94 77 PRO A O 1
ATOM 608 N N . LEU A 1 78 ? 20.393 -28.223 -6.242 1.00 90.50 78 LEU A N 1
ATOM 609 C CA . LEU A 1 78 ? 20.620 -26.773 -6.327 1.00 90.50 78 LEU A CA 1
ATOM 610 C C . LEU A 1 78 ? 20.967 -26.330 -7.752 1.00 90.50 78 LEU A C 1
ATOM 612 O O . LEU A 1 78 ? 20.537 -25.262 -8.200 1.00 90.50 78 LEU A O 1
ATOM 616 N N . ILE A 1 79 ? 21.730 -27.161 -8.466 1.00 88.44 79 ILE A N 1
ATOM 617 C CA . ILE A 1 79 ? 22.131 -26.915 -9.854 1.00 88.44 79 ILE A CA 1
ATOM 618 C C . ILE A 1 79 ? 20.921 -27.071 -10.767 1.00 88.44 79 ILE A C 1
ATOM 620 O O . ILE A 1 79 ? 20.669 -26.190 -11.588 1.00 88.44 79 ILE A O 1
ATOM 624 N N . VAL A 1 80 ? 20.131 -28.130 -10.571 1.00 89.06 80 VAL A N 1
ATOM 625 C CA . VAL A 1 80 ? 18.897 -28.358 -11.332 1.00 89.06 80 VAL A CA 1
ATOM 626 C C . VAL A 1 80 ? 17.914 -27.202 -11.132 1.00 89.06 80 VAL A C 1
ATOM 628 O O . VAL A 1 80 ? 17.360 -26.692 -12.104 1.00 89.06 80 VAL A O 1
ATOM 631 N N . GLU A 1 81 ? 17.731 -26.718 -9.899 1.00 89.81 81 GLU A N 1
ATOM 632 C CA . GLU A 1 81 ? 16.844 -25.582 -9.628 1.00 89.81 81 GLU A CA 1
ATOM 633 C C . GLU A 1 81 ? 17.340 -24.290 -10.298 1.00 89.81 81 GLU A C 1
ATOM 635 O O . GLU A 1 81 ? 16.553 -23.546 -10.888 1.00 89.81 81 GLU A O 1
ATOM 640 N N . ALA A 1 82 ? 18.648 -24.016 -10.248 1.00 85.31 82 ALA A N 1
ATOM 641 C CA . ALA A 1 82 ? 19.233 -22.847 -10.896 1.00 85.31 82 ALA A CA 1
ATOM 642 C C . ALA A 1 82 ? 19.157 -22.920 -12.428 1.00 85.31 82 ALA A C 1
ATOM 644 O O . ALA A 1 82 ? 18.775 -21.931 -13.060 1.00 85.31 82 ALA A O 1
ATOM 645 N N . ALA A 1 83 ? 19.456 -24.082 -13.013 1.00 85.94 83 ALA A N 1
ATOM 646 C CA . ALA A 1 83 ? 19.370 -24.327 -14.448 1.00 85.94 83 ALA A CA 1
ATOM 647 C C . ALA A 1 83 ? 17.925 -24.190 -14.948 1.00 85.94 83 ALA A C 1
ATOM 649 O O . ALA A 1 83 ? 17.675 -23.468 -15.913 1.00 85.94 83 ALA A O 1
ATOM 650 N N . MET A 1 84 ? 16.957 -24.772 -14.232 1.00 85.62 84 MET A N 1
ATOM 651 C CA . MET A 1 84 ? 15.533 -24.619 -14.537 1.00 85.62 84 MET A CA 1
ATOM 652 C C . MET A 1 84 ? 15.065 -23.166 -14.401 1.00 85.62 84 MET A C 1
ATOM 654 O O . MET A 1 84 ? 14.369 -22.670 -15.285 1.00 85.62 84 MET A O 1
ATOM 658 N N . ARG A 1 85 ? 15.463 -22.441 -13.343 1.00 85.69 85 ARG A N 1
ATOM 659 C CA . ARG A 1 85 ? 15.129 -21.010 -13.184 1.00 85.69 85 ARG A CA 1
ATOM 660 C C . ARG A 1 85 ? 15.645 -20.169 -14.354 1.00 85.69 85 ARG A C 1
ATOM 662 O O . ARG A 1 85 ? 14.907 -19.327 -14.862 1.00 85.69 85 ARG A O 1
ATOM 669 N N . LEU A 1 86 ? 16.880 -20.405 -14.797 1.00 82.94 86 LEU A N 1
ATOM 670 C CA . LEU A 1 86 ? 17.472 -19.712 -15.945 1.00 82.94 86 LEU A CA 1
ATOM 671 C C . LEU A 1 86 ? 16.786 -20.082 -17.263 1.00 82.94 86 LEU A C 1
ATOM 673 O O . LEU A 1 86 ? 16.523 -19.200 -18.078 1.00 82.94 86 LEU A O 1
ATOM 677 N N . LEU A 1 87 ? 16.437 -21.356 -17.446 1.00 83.88 87 LEU A N 1
ATOM 678 C CA . LEU A 1 87 ? 15.696 -21.830 -18.612 1.00 83.88 87 LEU A CA 1
ATOM 679 C C . LEU A 1 87 ? 14.309 -21.169 -18.693 1.00 83.88 87 LEU A C 1
ATOM 681 O O . LEU A 1 87 ? 13.926 -20.643 -19.736 1.00 83.88 87 LEU A O 1
ATOM 685 N N . PHE A 1 88 ? 13.579 -21.107 -17.576 1.00 83.94 88 PHE A N 1
ATOM 686 C CA . PHE A 1 88 ? 12.302 -20.394 -17.511 1.00 83.94 88 PHE A CA 1
ATOM 687 C C . PHE A 1 88 ? 12.455 -18.891 -17.755 1.00 83.94 88 PHE A C 1
ATOM 689 O O . PHE A 1 88 ? 11.610 -18.302 -18.429 1.00 83.94 88 PHE A O 1
ATOM 696 N N . ALA A 1 89 ? 13.513 -18.263 -17.237 1.00 80.00 89 ALA A N 1
ATOM 697 C CA . ALA A 1 89 ? 13.795 -16.854 -17.497 1.00 80.00 89 ALA A CA 1
ATOM 698 C C . ALA A 1 89 ? 14.086 -16.596 -18.985 1.00 80.00 89 ALA A C 1
ATOM 700 O O . ALA A 1 89 ? 13.639 -15.584 -19.522 1.00 80.00 89 ALA A O 1
ATOM 701 N N . HIS A 1 90 ? 14.773 -17.523 -19.661 1.00 77.38 90 HIS A N 1
ATOM 702 C CA . HIS A 1 90 ? 15.049 -17.455 -21.098 1.00 77.38 90 HIS A CA 1
ATOM 703 C C . HIS A 1 90 ? 13.768 -17.522 -21.940 1.00 77.38 90 HIS A C 1
ATOM 705 O O . HIS A 1 90 ? 13.522 -16.630 -22.752 1.00 77.38 90 HIS A O 1
ATOM 711 N N . PHE A 1 91 ? 12.885 -18.486 -21.669 1.00 78.62 91 PHE A N 1
ATOM 712 C CA . PHE A 1 91 ? 11.595 -18.570 -22.364 1.00 78.62 91 PHE A CA 1
ATOM 713 C C . PHE A 1 91 ? 10.676 -17.373 -22.075 1.00 78.62 91 PHE A C 1
ATOM 715 O O . PHE A 1 91 ? 9.910 -16.951 -22.942 1.00 78.62 91 PHE A O 1
ATOM 722 N N . ASN A 1 92 ? 10.777 -16.786 -20.880 1.00 80.94 92 ASN A N 1
ATOM 723 C CA . ASN A 1 92 ? 9.974 -15.639 -20.455 1.00 80.94 92 ASN A CA 1
ATOM 724 C C . ASN A 1 92 ? 10.654 -14.277 -20.676 1.00 80.94 92 ASN A C 1
ATOM 726 O O . ASN A 1 92 ? 10.220 -13.283 -20.100 1.00 80.94 92 ASN A O 1
ATOM 730 N N . GLN A 1 93 ? 11.684 -14.167 -21.522 1.00 76.31 93 GLN A N 1
ATOM 731 C CA . GLN A 1 93 ? 12.390 -12.892 -21.731 1.00 76.31 93 GLN A CA 1
ATOM 732 C C . GLN A 1 93 ? 11.464 -11.755 -22.176 1.00 76.31 93 GLN A C 1
ATOM 734 O O . GLN A 1 93 ? 11.542 -10.649 -21.647 1.00 76.31 93 GLN A O 1
ATOM 739 N N . ARG A 1 94 ? 10.560 -12.017 -23.128 1.00 77.25 94 ARG A N 1
ATOM 740 C CA . ARG A 1 94 ? 9.637 -10.993 -23.649 1.00 77.25 94 ARG A CA 1
ATOM 741 C C . ARG A 1 94 ? 8.654 -10.527 -22.585 1.00 77.25 94 ARG A C 1
ATOM 743 O O . ARG A 1 94 ? 8.454 -9.329 -22.412 1.00 77.25 94 ARG A O 1
ATOM 750 N N . THR A 1 95 ? 8.052 -11.470 -21.869 1.00 81.38 95 THR A N 1
ATOM 751 C CA . THR A 1 95 ? 7.075 -11.173 -20.818 1.00 81.38 95 THR A CA 1
ATOM 752 C C . THR A 1 95 ? 7.743 -10.481 -19.634 1.00 81.38 95 THR A C 1
ATOM 754 O O . THR A 1 95 ? 7.210 -9.484 -19.156 1.00 81.38 95 THR A O 1
ATOM 757 N N . SER A 1 96 ? 8.936 -10.926 -19.226 1.00 79.69 96 SER A N 1
ATOM 758 C CA . SER A 1 96 ? 9.733 -10.291 -18.169 1.00 79.69 96 SER A CA 1
ATOM 759 C C . SER A 1 96 ? 10.178 -8.884 -18.557 1.00 79.69 96 SER A C 1
ATOM 761 O O . SER A 1 96 ? 9.994 -7.960 -17.774 1.00 79.69 96 SER A O 1
ATOM 763 N N . PHE A 1 97 ? 10.686 -8.682 -19.777 1.00 82.50 97 PHE A N 1
ATOM 764 C CA . PHE A 1 97 ? 11.087 -7.358 -20.256 1.00 82.50 97 PHE A CA 1
ATOM 765 C C . PHE A 1 97 ? 9.906 -6.397 -20.315 1.00 82.50 97 PHE A C 1
ATOM 767 O O . PHE A 1 97 ? 10.021 -5.267 -19.860 1.00 82.50 97 PHE A O 1
ATOM 774 N N . VAL A 1 98 ? 8.760 -6.829 -20.852 1.00 83.12 98 VAL A N 1
ATOM 775 C CA . VAL A 1 98 ? 7.558 -5.985 -20.884 1.00 83.12 98 VAL A CA 1
ATOM 776 C C . VAL A 1 98 ? 7.103 -5.663 -19.463 1.00 83.12 98 VAL A C 1
ATOM 778 O O . VAL A 1 98 ? 6.790 -4.513 -19.173 1.00 83.12 98 VAL A O 1
ATOM 781 N N . HIS A 1 99 ? 7.113 -6.644 -18.562 1.00 82.31 99 HIS A N 1
ATOM 782 C CA . HIS A 1 99 ? 6.760 -6.437 -17.163 1.00 82.31 99 HIS A CA 1
ATOM 783 C C . HIS A 1 99 ? 7.707 -5.446 -16.465 1.00 82.31 99 HIS A C 1
ATOM 785 O O . HIS A 1 99 ? 7.239 -4.533 -15.790 1.00 82.31 99 HIS A O 1
ATOM 791 N N . GLU A 1 100 ? 9.019 -5.561 -16.666 1.00 79.25 100 GLU A N 1
ATOM 792 C CA . GLU A 1 100 ? 10.011 -4.625 -16.126 1.00 79.25 100 GLU A CA 1
ATOM 793 C C . GLU A 1 100 ? 9.901 -3.238 -16.763 1.00 79.25 100 GLU A C 1
ATOM 795 O O . GLU A 1 100 ? 9.927 -2.234 -16.057 1.00 79.25 100 GLU A O 1
ATOM 800 N N . ALA A 1 101 ? 9.705 -3.157 -18.079 1.00 80.00 101 ALA A N 1
ATOM 801 C CA . ALA A 1 101 ? 9.537 -1.898 -18.795 1.00 80.00 101 ALA A CA 1
ATOM 802 C C . ALA A 1 101 ? 8.278 -1.145 -18.341 1.00 80.00 101 ALA A C 1
ATOM 804 O O . ALA A 1 101 ? 8.319 0.074 -18.189 1.00 80.00 101 ALA A O 1
ATOM 805 N N . LEU A 1 102 ? 7.182 -1.859 -18.054 1.00 79.12 102 LEU A N 1
ATOM 806 C CA . LEU A 1 102 ? 5.970 -1.280 -17.462 1.00 79.12 102 LEU A CA 1
ATOM 807 C C . LEU A 1 102 ? 6.206 -0.736 -16.043 1.00 79.12 102 LEU A C 1
ATOM 809 O O . LEU A 1 102 ? 5.501 0.177 -15.615 1.00 79.12 102 LEU A O 1
ATOM 813 N N . GLN A 1 103 ? 7.194 -1.267 -15.319 1.00 76.31 103 GLN A N 1
ATOM 814 C CA . GLN A 1 103 ? 7.592 -0.781 -13.995 1.00 76.31 103 GLN A CA 1
ATOM 815 C C . GLN A 1 103 ? 8.592 0.386 -14.047 1.00 76.31 103 GLN A C 1
ATOM 817 O O . GLN A 1 103 ? 8.817 1.038 -13.027 1.00 76.31 103 GLN A O 1
ATOM 822 N N . VAL A 1 104 ? 9.207 0.678 -15.198 1.00 81.00 104 VAL A N 1
ATOM 823 C CA . VAL A 1 104 ? 10.142 1.804 -15.325 1.00 81.00 104 VAL A CA 1
ATOM 824 C C . VAL A 1 104 ? 9.381 3.129 -15.310 1.00 81.00 104 VAL A C 1
ATOM 826 O O . VAL A 1 104 ? 8.396 3.331 -16.018 1.00 81.00 104 VAL A O 1
ATOM 829 N N . HIS A 1 105 ? 9.875 4.078 -14.514 1.00 72.12 105 HIS A N 1
ATOM 830 C CA . HIS A 1 105 ? 9.309 5.420 -14.422 1.00 72.12 105 HIS A CA 1
ATOM 831 C C . HIS A 1 105 ? 10.240 6.452 -15.037 1.00 72.12 105 HIS A C 1
ATOM 833 O O . HIS A 1 105 ? 11.414 6.550 -14.678 1.00 72.12 105 HIS A O 1
ATOM 839 N N . ILE A 1 106 ? 9.681 7.270 -15.924 1.00 78.19 106 ILE A N 1
ATOM 840 C CA . ILE A 1 106 ? 10.386 8.399 -16.520 1.00 78.19 106 ILE A CA 1
ATOM 841 C C . ILE A 1 106 ? 10.154 9.614 -15.627 1.00 78.19 106 ILE A C 1
ATOM 843 O O . ILE A 1 106 ? 9.032 10.100 -15.492 1.00 78.19 106 ILE A O 1
ATOM 847 N N . ILE A 1 107 ? 11.222 10.101 -14.998 1.00 78.12 107 ILE A N 1
ATOM 848 C CA . ILE A 1 107 ? 11.181 11.281 -14.135 1.00 78.12 107 ILE A CA 1
ATOM 849 C C . ILE A 1 107 ? 11.901 12.420 -14.847 1.00 78.12 107 ILE A C 1
ATOM 851 O O . ILE A 1 107 ? 13.104 12.356 -15.075 1.00 78.12 107 ILE A O 1
ATOM 855 N N . VAL A 1 108 ? 11.160 13.479 -15.171 1.00 75.94 108 VAL A N 1
ATOM 856 C CA . VAL A 1 108 ? 11.683 14.614 -15.949 1.00 75.94 108 VAL A CA 1
ATOM 857 C C . VAL A 1 108 ? 12.488 15.583 -15.074 1.00 75.94 108 VAL A C 1
ATOM 859 O O . VAL A 1 108 ? 13.503 16.123 -15.503 1.00 75.94 108 VAL A O 1
ATOM 862 N N . ARG A 1 109 ? 12.053 15.812 -13.826 1.00 79.19 109 ARG A N 1
ATOM 863 C CA . ARG A 1 109 ? 12.657 16.813 -12.931 1.00 79.19 109 ARG A CA 1
ATOM 864 C C . ARG A 1 109 ? 13.672 16.173 -11.969 1.00 79.19 109 ARG A C 1
ATOM 866 O O . ARG A 1 109 ? 13.321 15.226 -11.258 1.00 79.19 109 ARG A O 1
ATOM 873 N N . PRO A 1 110 ? 14.891 16.727 -11.826 1.00 79.19 110 PRO A N 1
ATOM 874 C CA . PRO A 1 110 ? 15.908 16.172 -10.928 1.00 79.19 110 PRO A CA 1
ATOM 875 C C . PRO A 1 110 ? 15.522 16.285 -9.442 1.00 79.19 110 PRO A C 1
ATOM 877 O O . PRO A 1 110 ? 15.915 15.449 -8.626 1.00 79.19 110 PRO A O 1
ATOM 880 N N . THR A 1 111 ? 14.725 17.290 -9.069 1.00 78.50 111 THR A N 1
ATOM 881 C CA . THR A 1 111 ? 14.167 17.438 -7.713 1.00 78.50 111 THR A CA 1
ATOM 882 C C . THR A 1 111 ? 13.208 16.296 -7.380 1.00 78.50 111 THR A C 1
ATOM 884 O O . THR A 1 111 ? 13.337 15.679 -6.321 1.00 78.50 111 THR A O 1
ATOM 887 N N . THR A 1 112 ? 12.316 15.951 -8.311 1.00 80.50 112 THR A N 1
ATOM 888 C CA . THR A 1 112 ? 11.384 14.823 -8.194 1.00 80.50 112 THR A CA 1
ATOM 889 C C . THR A 1 112 ? 12.118 13.484 -8.127 1.00 80.50 112 THR A C 1
ATOM 891 O O . THR A 1 112 ? 11.757 12.635 -7.315 1.00 80.50 112 THR A O 1
ATOM 894 N N . ALA A 1 113 ? 13.212 13.317 -8.878 1.00 83.62 113 ALA A N 1
ATOM 895 C CA . ALA A 1 113 ? 14.021 12.098 -8.831 1.00 83.62 113 ALA A CA 1
ATOM 896 C C . ALA A 1 113 ? 14.598 11.841 -7.428 1.00 83.62 113 ALA A C 1
ATOM 898 O O . 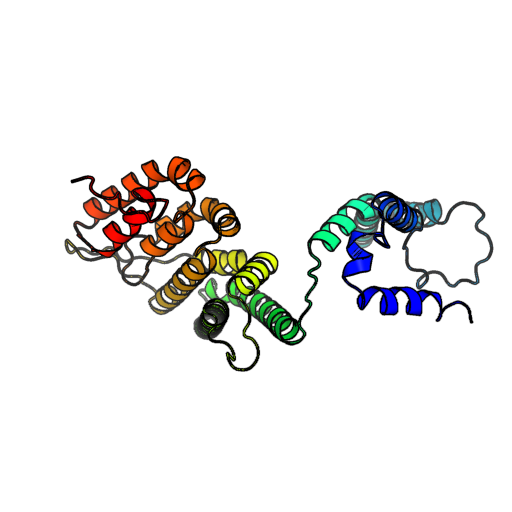ALA A 1 113 ? 14.521 10.727 -6.913 1.00 83.62 113 ALA A O 1
ATOM 899 N N . ARG A 1 114 ? 15.103 12.881 -6.747 1.00 84.75 114 ARG A N 1
ATOM 900 C CA . ARG A 1 114 ? 15.596 12.753 -5.360 1.00 84.75 114 ARG A CA 1
ATOM 901 C C . ARG A 1 114 ? 14.497 12.325 -4.388 1.00 84.75 114 ARG A C 1
ATOM 903 O O . ARG A 1 114 ? 14.763 11.535 -3.484 1.00 84.75 114 ARG A O 1
ATOM 910 N N . VAL A 1 115 ? 13.281 12.849 -4.559 1.00 83.75 115 VAL A N 1
ATOM 911 C CA . VAL A 1 115 ? 12.121 12.455 -3.743 1.00 83.75 115 VAL A CA 1
ATOM 912 C C . VAL A 1 115 ? 11.746 11.003 -4.022 1.00 83.75 115 VAL A C 1
ATOM 914 O O . VAL A 1 115 ? 11.544 10.252 -3.075 1.00 83.75 115 VAL A O 1
ATOM 917 N N . PHE A 1 116 ? 11.731 10.585 -5.287 1.00 86.50 116 PHE A N 1
ATOM 918 C CA . PHE A 1 116 ? 11.451 9.206 -5.680 1.00 86.50 116 PHE A CA 1
ATOM 919 C C . PHE A 1 116 ? 12.434 8.208 -5.058 1.00 86.50 116 PHE A C 1
ATOM 921 O O . PHE A 1 116 ? 12.006 7.265 -4.395 1.00 86.50 116 PHE A O 1
ATOM 928 N N . TYR A 1 117 ? 13.746 8.433 -5.196 1.00 88.38 117 TYR A N 1
ATOM 929 C CA . TYR A 1 117 ? 14.750 7.544 -4.599 1.00 88.38 117 TYR A CA 1
ATOM 930 C C . TYR A 1 117 ? 14.637 7.497 -3.077 1.00 88.38 117 TYR A C 1
ATOM 932 O O . TYR A 1 117 ? 14.723 6.423 -2.485 1.00 88.38 117 TYR A O 1
ATOM 940 N N . ARG A 1 118 ? 14.383 8.645 -2.438 1.00 89.00 118 ARG A N 1
ATOM 941 C CA . ARG A 1 118 ? 14.159 8.700 -0.993 1.00 89.00 118 ARG A CA 1
ATOM 942 C C . ARG A 1 118 ? 12.935 7.882 -0.586 1.00 89.00 118 ARG A C 1
ATOM 944 O O . ARG A 1 118 ? 13.057 7.051 0.304 1.00 89.00 118 ARG A O 1
ATOM 951 N N . LEU A 1 119 ? 11.793 8.083 -1.246 1.00 88.94 119 LEU A N 1
ATOM 952 C CA . LEU A 1 119 ? 10.566 7.332 -0.971 1.00 88.94 119 LEU A CA 1
ATOM 953 C C . LEU A 1 119 ? 10.774 5.832 -1.180 1.00 88.94 119 LEU A C 1
ATOM 955 O O . LEU A 1 119 ? 10.352 5.043 -0.345 1.00 88.94 119 LEU A O 1
ATOM 959 N N . ARG A 1 120 ? 11.475 5.429 -2.244 1.00 90.56 120 ARG A N 1
ATOM 960 C CA . ARG A 1 120 ? 11.798 4.022 -2.504 1.00 90.56 120 ARG A CA 1
ATOM 961 C C . ARG A 1 120 ? 12.613 3.406 -1.363 1.00 90.56 120 ARG A C 1
ATOM 963 O O . ARG A 1 120 ? 12.268 2.324 -0.890 1.00 90.56 120 ARG A O 1
ATOM 970 N N . CYS A 1 121 ? 13.659 4.092 -0.901 1.00 91.50 121 CYS A N 1
ATOM 971 C CA . CYS A 1 121 ? 14.458 3.633 0.237 1.00 91.50 121 CYS A CA 1
ATOM 972 C C . CYS A 1 121 ? 13.628 3.571 1.524 1.00 91.50 121 CYS A C 1
ATOM 974 O O . CYS A 1 121 ? 13.675 2.568 2.226 1.00 91.50 121 CYS A O 1
ATOM 976 N N . GLU A 1 122 ? 12.826 4.599 1.803 1.00 92.69 122 GLU A N 1
ATOM 977 C CA . GLU A 1 122 ? 11.961 4.661 2.986 1.00 92.69 122 GLU A CA 1
ATOM 978 C C . GLU A 1 122 ? 10.887 3.560 2.980 1.00 92.69 122 GLU A C 1
ATOM 980 O O . GLU A 1 122 ? 10.573 3.003 4.027 1.00 92.69 122 GLU A O 1
ATOM 985 N N . ILE A 1 123 ? 10.321 3.211 1.820 1.00 92.06 123 ILE A N 1
ATOM 986 C CA . ILE A 1 123 ? 9.347 2.113 1.696 1.00 92.06 123 ILE A CA 1
ATOM 987 C C . ILE A 1 123 ? 10.032 0.767 1.943 1.00 92.06 123 ILE A C 1
ATOM 989 O O . ILE A 1 123 ? 9.486 -0.078 2.654 1.00 92.06 123 ILE A O 1
ATOM 993 N N . SER A 1 124 ? 11.236 0.571 1.400 1.00 91.56 124 SER A N 1
ATOM 994 C CA . SER A 1 124 ? 12.036 -0.626 1.675 1.00 91.56 124 SER A CA 1
ATOM 995 C C . SER A 1 124 ? 12.392 -0.734 3.159 1.00 91.56 124 SER A C 1
ATOM 997 O O . SER A 1 124 ? 12.288 -1.811 3.745 1.00 91.56 124 SER A O 1
ATOM 999 N N . GLU A 1 125 ? 12.768 0.385 3.780 1.00 92.38 125 GLU A N 1
ATOM 1000 C CA . GLU A 1 125 ? 13.024 0.475 5.214 1.00 92.38 125 GLU A CA 1
ATOM 1001 C C . GLU A 1 125 ? 11.763 0.103 6.001 1.00 92.38 125 GLU A C 1
ATOM 1003 O O . GLU A 1 125 ? 11.818 -0.791 6.844 1.00 92.38 125 GLU A O 1
ATOM 1008 N N . LEU A 1 126 ? 10.602 0.682 5.674 1.00 92.75 126 LEU A N 1
ATOM 1009 C CA . LEU A 1 126 ? 9.335 0.352 6.329 1.00 92.75 126 LEU A CA 1
ATOM 1010 C C . LEU A 1 126 ? 9.037 -1.152 6.248 1.00 92.75 126 LEU A C 1
ATOM 1012 O O . LEU A 1 126 ? 8.746 -1.767 7.271 1.00 92.75 126 LEU A O 1
ATOM 1016 N N . ARG A 1 127 ? 9.16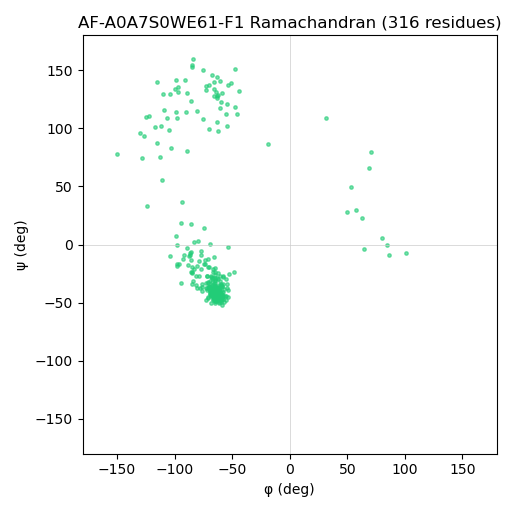4 -1.763 5.062 1.00 90.81 127 ARG A N 1
ATOM 1017 C CA . ARG A 1 127 ? 8.932 -3.205 4.856 1.00 90.81 127 ARG A CA 1
ATOM 1018 C C . ARG A 1 127 ? 9.848 -4.072 5.718 1.00 90.81 127 ARG A C 1
ATOM 1020 O O . ARG A 1 127 ? 9.396 -5.092 6.228 1.00 90.81 127 ARG A O 1
ATOM 1027 N N . SER A 1 128 ? 11.095 -3.652 5.933 1.00 90.94 128 SER A N 1
ATOM 1028 C CA . SER A 1 128 ? 12.018 -4.357 6.830 1.00 90.94 128 SER A CA 1
ATOM 1029 C C . SER A 1 128 ? 11.594 -4.287 8.305 1.00 90.94 128 SER A C 1
ATOM 1031 O O . SER A 1 128 ? 11.854 -5.222 9.060 1.00 90.94 128 SER A O 1
ATOM 1033 N N . TRP A 1 129 ? 10.892 -3.219 8.709 1.00 90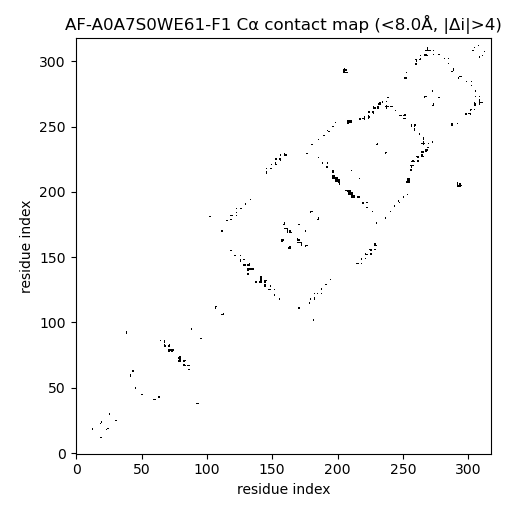.00 129 TRP A N 1
ATOM 1034 C CA . TRP A 1 129 ? 10.425 -3.015 10.084 1.00 90.00 129 TRP A CA 1
ATOM 1035 C C . TRP A 1 129 ? 9.081 -3.691 10.399 1.00 90.00 129 TRP A C 1
ATOM 1037 O O . TRP A 1 129 ? 8.821 -4.005 11.562 1.00 90.00 129 TRP A O 1
ATOM 1047 N N . VAL A 1 130 ? 8.241 -3.962 9.391 1.00 89.06 130 VAL A N 1
ATOM 1048 C CA . VAL A 1 130 ? 6.902 -4.567 9.566 1.00 89.06 130 VAL A CA 1
ATOM 1049 C C . VAL A 1 130 ? 6.914 -5.884 10.365 1.00 89.06 130 VAL A C 1
ATOM 1051 O O . VAL A 1 130 ? 6.106 -6.004 11.288 1.00 89.06 130 VAL A O 1
ATOM 1054 N N . PRO A 1 131 ? 7.821 -6.852 10.123 1.00 87.69 131 PRO A N 1
ATOM 1055 C CA . PRO A 1 131 ? 7.854 -8.099 10.895 1.00 87.69 131 PRO A CA 1
ATOM 1056 C C . PRO A 1 131 ? 8.067 -7.879 12.400 1.00 87.69 131 PRO A C 1
ATOM 1058 O O . PRO A 1 131 ? 7.467 -8.567 13.229 1.00 87.69 131 PRO A O 1
ATOM 1061 N N . TYR A 1 132 ? 8.845 -6.862 12.782 1.00 87.00 132 TYR A N 1
ATOM 1062 C CA . TYR A 1 132 ? 9.094 -6.534 14.188 1.00 87.00 132 TYR A CA 1
ATOM 1063 C C . TYR A 1 132 ? 7.868 -5.935 14.889 1.00 87.00 132 TYR A C 1
ATOM 1065 O O . TYR A 1 132 ? 7.775 -5.996 16.113 1.00 87.00 132 TYR A O 1
ATOM 1073 N N . LEU A 1 133 ? 6.891 -5.407 14.141 1.00 83.06 133 LEU A N 1
ATOM 1074 C CA . LEU A 1 133 ? 5.616 -4.952 14.705 1.00 83.06 133 LEU A CA 1
ATOM 1075 C C . LEU A 1 133 ? 4.721 -6.120 15.140 1.00 83.06 133 LEU A C 1
ATOM 1077 O O . LEU A 1 133 ? 3.892 -5.938 16.038 1.00 83.06 133 LEU A O 1
ATOM 1081 N N . SER A 1 134 ? 4.878 -7.292 14.511 1.00 79.00 134 SER A N 1
ATOM 1082 C CA . SER A 1 134 ? 4.175 -8.535 14.866 1.00 79.00 134 SER A CA 1
ATOM 1083 C C . SER A 1 134 ? 4.885 -9.373 15.931 1.00 79.00 134 SER A C 1
ATOM 1085 O O . SER A 1 134 ? 4.259 -10.233 16.543 1.00 79.00 134 SER A O 1
ATOM 1087 N N . ALA A 1 135 ? 6.175 -9.130 16.171 1.00 75.00 135 ALA A N 1
ATOM 1088 C CA . ALA A 1 135 ? 6.957 -9.903 17.126 1.00 75.00 135 ALA A CA 1
ATOM 1089 C C . ALA A 1 135 ? 6.608 -9.509 18.574 1.00 75.00 135 ALA A C 1
ATOM 1091 O O . ALA A 1 135 ? 7.007 -8.451 19.057 1.00 75.00 135 ALA A O 1
ATOM 1092 N N . ASP A 1 136 ? 5.901 -10.386 19.291 1.00 64.81 136 ASP A N 1
ATOM 1093 C CA . ASP A 1 136 ? 5.528 -10.156 20.698 1.00 64.81 136 ASP A CA 1
ATOM 1094 C C . ASP A 1 136 ? 6.707 -10.296 21.679 1.00 64.81 136 ASP A C 1
ATOM 1096 O O . ASP A 1 136 ? 6.633 -9.813 22.806 1.00 64.81 136 ASP A O 1
ATOM 1100 N N . LYS A 1 137 ? 7.814 -10.926 21.263 1.00 66.00 137 LYS A N 1
ATOM 1101 C CA . LYS A 1 137 ? 8.938 -11.264 22.155 1.00 66.00 137 LYS A CA 1
ATOM 1102 C C . LYS A 1 137 ? 9.903 -10.098 22.422 1.00 66.00 137 LYS A C 1
ATOM 1104 O O . LYS A 1 137 ? 10.485 -10.036 23.500 1.00 66.00 137 LYS A O 1
ATOM 1109 N N . ASP A 1 138 ? 10.021 -9.141 21.496 1.00 76.00 138 ASP A N 1
ATOM 1110 C CA . ASP A 1 138 ? 11.019 -8.064 21.564 1.00 76.00 138 ASP A CA 1
ATOM 1111 C C . ASP A 1 138 ? 10.364 -6.688 21.788 1.00 76.00 138 ASP A C 1
ATOM 1113 O O . ASP A 1 138 ? 10.303 -5.849 20.886 1.00 76.00 138 ASP A O 1
ATOM 1117 N N . HIS A 1 139 ? 9.905 -6.400 23.014 1.00 78.06 139 HIS A N 1
ATOM 1118 C CA . HIS A 1 139 ? 9.245 -5.121 23.338 1.00 78.06 139 HIS A CA 1
ATOM 1119 C C . HIS A 1 139 ? 10.067 -3.873 22.972 1.00 78.06 139 HIS A C 1
ATOM 1121 O O . HIS A 1 139 ? 9.493 -2.856 22.578 1.00 78.06 139 HIS A O 1
ATOM 1127 N N . LYS A 1 140 ? 11.402 -3.932 23.078 1.00 84.12 140 LYS A N 1
ATOM 1128 C CA . LYS A 1 140 ? 12.282 -2.809 22.720 1.00 84.12 140 LYS A CA 1
ATOM 1129 C C . LYS A 1 140 ? 12.282 -2.555 21.209 1.00 84.12 140 LYS A C 1
ATOM 1131 O O . LYS A 1 140 ? 12.012 -1.434 20.785 1.00 84.12 140 LYS A O 1
ATOM 1136 N N . ARG A 1 141 ? 12.488 -3.604 20.405 1.00 84.44 141 ARG A N 1
ATOM 1137 C CA . ARG A 1 141 ? 12.468 -3.509 18.936 1.00 84.44 141 ARG A CA 1
ATOM 1138 C C . ARG A 1 141 ? 11.087 -3.148 18.407 1.00 84.44 141 ARG A C 1
ATOM 1140 O O . ARG A 1 141 ? 10.994 -2.368 17.470 1.00 84.44 141 ARG A O 1
ATOM 1147 N N . LYS A 1 142 ? 10.016 -3.635 19.040 1.00 86.38 142 LYS A N 1
ATOM 1148 C CA . LYS A 1 142 ? 8.642 -3.236 18.709 1.00 86.38 142 LYS A CA 1
ATOM 1149 C C . LYS A 1 142 ? 8.439 -1.728 18.891 1.00 86.38 142 L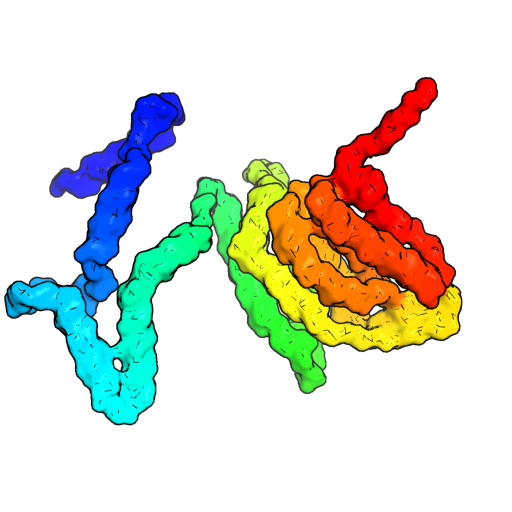YS A C 1
ATOM 1151 O O . LYS A 1 142 ? 7.896 -1.081 18.002 1.00 86.38 142 LYS A O 1
ATOM 1156 N N . LYS A 1 143 ? 8.901 -1.149 20.007 1.00 86.50 143 LYS A N 1
ATOM 1157 C CA . LYS A 1 143 ? 8.822 0.305 20.245 1.00 86.50 143 LYS A CA 1
ATOM 1158 C C . LYS A 1 143 ? 9.658 1.104 19.247 1.00 86.50 143 LYS A C 1
ATOM 1160 O O . LYS A 1 143 ? 9.176 2.102 18.719 1.00 86.50 143 LYS A O 1
ATOM 1165 N N . GLU A 1 144 ? 10.876 0.657 18.954 1.00 88.88 144 GLU A N 1
ATOM 1166 C CA . GLU A 1 144 ? 11.728 1.278 17.932 1.00 88.88 144 GLU A CA 1
ATOM 1167 C C . GLU A 1 144 ? 11.053 1.241 16.551 1.00 88.88 144 GLU A C 1
ATOM 1169 O O . GLU A 1 144 ? 10.934 2.279 15.898 1.00 88.88 144 GLU A O 1
ATOM 1174 N N . ALA A 1 145 ? 10.508 0.086 16.157 1.00 89.12 145 ALA A N 1
ATOM 1175 C CA . ALA A 1 145 ? 9.773 -0.083 14.909 1.00 89.12 145 ALA A CA 1
ATOM 1176 C C . ALA A 1 145 ? 8.545 0.839 14.834 1.00 89.12 145 ALA A C 1
ATOM 1178 O O . ALA A 1 145 ? 8.336 1.482 13.808 1.00 89.12 145 ALA A O 1
ATOM 1179 N N . LEU A 1 146 ? 7.765 0.972 15.915 1.00 89.69 146 LEU A N 1
ATOM 1180 C CA . LEU A 1 146 ? 6.613 1.884 15.978 1.00 89.69 146 LEU A CA 1
ATOM 1181 C C . LEU A 1 146 ? 7.026 3.346 15.744 1.00 89.69 146 LEU A C 1
ATOM 1183 O O . LEU A 1 146 ? 6.390 4.047 14.954 1.00 89.69 146 LEU A O 1
ATOM 1187 N N . VAL A 1 147 ? 8.115 3.797 16.376 1.00 91.50 147 VAL A N 1
ATOM 1188 C CA . VAL A 1 147 ? 8.626 5.170 16.227 1.00 91.50 147 VAL A CA 1
ATOM 1189 C C . VAL A 1 147 ? 9.138 5.423 14.809 1.00 91.50 147 VAL A C 1
ATOM 1191 O O . VAL A 1 147 ? 8.837 6.469 14.225 1.00 91.50 147 VAL A O 1
ATOM 1194 N N . VAL A 1 148 ? 9.898 4.483 14.239 1.00 92.12 148 VAL A N 1
ATOM 1195 C CA . VAL A 1 148 ? 10.427 4.602 12.872 1.00 92.12 148 VAL A CA 1
ATOM 1196 C C . VAL A 1 148 ? 9.282 4.611 11.859 1.00 92.12 148 VAL A C 1
ATOM 1198 O O . VAL A 1 148 ? 9.185 5.549 11.068 1.00 92.12 148 VAL A O 1
ATOM 1201 N N . CYS A 1 149 ? 8.358 3.649 11.939 1.00 92.12 149 CYS A N 1
ATOM 1202 C CA . CYS A 1 149 ? 7.201 3.571 11.045 1.00 92.12 149 CYS A CA 1
ATOM 1203 C C . CYS A 1 149 ? 6.330 4.832 11.134 1.00 92.12 149 CYS A C 1
ATOM 1205 O O . CYS A 1 149 ? 5.973 5.411 10.108 1.00 92.12 149 CYS A O 1
ATOM 1207 N N . GLY A 1 150 ? 6.044 5.313 12.349 1.00 92.06 150 GLY A N 1
ATOM 1208 C CA . GLY A 1 150 ? 5.275 6.541 12.555 1.00 92.06 150 GLY A CA 1
ATOM 1209 C C . GLY A 1 150 ? 5.951 7.765 11.933 1.00 92.06 150 GLY A C 1
ATOM 1210 O O . GLY A 1 150 ? 5.303 8.555 11.243 1.00 92.06 150 GLY A O 1
ATOM 1211 N N . ARG A 1 151 ? 7.274 7.899 12.098 1.00 94.12 151 ARG A N 1
ATOM 1212 C CA . ARG A 1 151 ? 8.058 8.989 11.496 1.00 94.12 151 ARG A CA 1
ATOM 1213 C C . ARG A 1 151 ? 8.016 8.951 9.967 1.00 94.12 151 ARG A C 1
ATOM 1215 O O . ARG A 1 151 ? 7.847 10.005 9.348 1.00 94.12 151 ARG A O 1
ATOM 1222 N N . LEU A 1 152 ? 8.170 7.769 9.369 1.00 92.69 152 LEU A N 1
ATOM 1223 C CA . LEU A 1 152 ? 8.117 7.581 7.916 1.00 92.69 152 LEU A CA 1
ATOM 1224 C C . LEU A 1 152 ? 6.735 7.953 7.362 1.00 92.69 152 LEU A C 1
ATOM 1226 O O . LEU A 1 152 ? 6.643 8.763 6.442 1.00 92.69 152 LEU A O 1
ATOM 1230 N N . ILE A 1 153 ?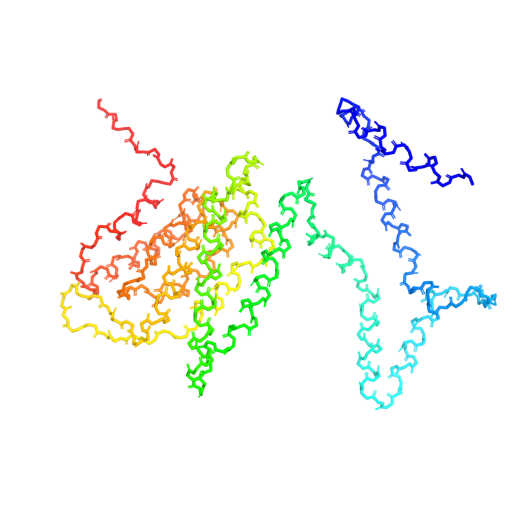 5.655 7.479 7.988 1.00 93.31 153 ILE A N 1
ATOM 1231 C CA . ILE A 1 153 ? 4.283 7.780 7.552 1.00 93.31 153 ILE A CA 1
ATOM 1232 C C . ILE A 1 153 ? 3.972 9.279 7.647 1.00 93.31 153 ILE A C 1
ATOM 1234 O O . ILE A 1 153 ? 3.387 9.847 6.723 1.00 93.31 153 ILE A O 1
ATOM 1238 N N . VAL A 1 154 ? 4.385 9.956 8.725 1.00 92.19 154 VAL A N 1
ATOM 1239 C CA . VAL A 1 154 ? 4.215 11.417 8.849 1.00 92.19 154 VAL A CA 1
ATOM 1240 C C . VAL A 1 154 ? 4.964 12.146 7.735 1.00 92.19 154 VAL A C 1
ATOM 1242 O O . VAL A 1 154 ? 4.430 13.082 7.133 1.00 92.19 154 VAL A O 1
ATOM 1245 N N . ARG A 1 155 ? 6.184 11.706 7.416 1.00 89.94 155 ARG A N 1
ATOM 1246 C CA . ARG A 1 155 ? 6.975 12.279 6.324 1.00 89.94 155 ARG A CA 1
ATOM 1247 C C . ARG A 1 155 ? 6.283 12.091 4.975 1.00 89.94 155 ARG A C 1
ATOM 1249 O O . ARG A 1 155 ? 6.140 13.070 4.246 1.00 89.94 155 ARG A O 1
ATOM 1256 N N . TRP A 1 156 ? 5.785 10.894 4.669 1.00 90.56 156 TRP A N 1
ATOM 1257 C CA . TRP A 1 156 ? 5.029 10.628 3.438 1.00 90.56 156 TRP A CA 1
ATOM 1258 C C . TRP A 1 156 ? 3.755 11.461 3.359 1.00 90.56 156 TRP A C 1
ATOM 1260 O O . TRP A 1 156 ? 3.446 12.045 2.323 1.00 90.56 156 TRP A O 1
ATOM 1270 N N . SER A 1 157 ? 3.062 11.614 4.485 1.00 90.00 157 SER A N 1
ATOM 1271 C CA . SER A 1 157 ? 1.872 12.453 4.592 1.00 90.00 157 SER A CA 1
ATOM 1272 C C . SER A 1 157 ? 2.175 13.924 4.285 1.00 90.00 157 SER A C 1
ATOM 1274 O O . SER A 1 157 ? 1.349 14.610 3.679 1.00 90.00 157 SER A O 1
ATOM 1276 N N . ASN A 1 158 ? 3.363 14.416 4.650 1.00 87.81 158 ASN A N 1
ATOM 1277 C CA . ASN A 1 158 ? 3.817 15.769 4.321 1.00 87.81 158 ASN A CA 1
ATOM 1278 C C . ASN A 1 158 ? 4.184 15.929 2.840 1.00 87.81 158 ASN A C 1
ATOM 1280 O O . ASN A 1 158 ? 3.867 16.970 2.261 1.00 87.81 158 ASN A O 1
ATOM 1284 N N . VAL A 1 159 ? 4.791 14.905 2.227 1.00 85.62 159 VAL A N 1
ATOM 1285 C CA . VAL A 1 159 ? 5.063 14.873 0.779 1.00 85.62 159 VAL A CA 1
ATOM 1286 C C . VAL A 1 159 ? 3.749 14.932 -0.003 1.00 85.62 159 VAL A C 1
ATOM 1288 O O . VAL A 1 159 ? 3.582 15.808 -0.846 1.00 85.62 159 VAL A O 1
ATOM 1291 N N . LEU A 1 160 ? 2.771 14.091 0.348 1.00 84.31 160 LEU A N 1
ATOM 1292 C CA . LEU A 1 160 ? 1.448 14.075 -0.292 1.00 84.31 160 LEU A CA 1
ATOM 1293 C C . LEU A 1 160 ? 0.628 15.348 -0.035 1.00 84.31 160 LEU A C 1
ATOM 1295 O O . LEU A 1 160 ? -0.256 15.681 -0.816 1.00 84.31 160 LEU A O 1
ATOM 1299 N N . ALA A 1 161 ? 0.901 16.080 1.046 1.00 81.69 161 ALA A N 1
ATOM 1300 C CA . ALA A 1 161 ? 0.245 17.357 1.323 1.00 81.69 161 ALA A CA 1
ATOM 1301 C C . ALA A 1 161 ? 0.881 18.553 0.599 1.00 81.69 161 ALA A C 1
ATOM 1303 O O . ALA A 1 161 ? 0.458 19.684 0.846 1.00 81.69 161 ALA A O 1
ATOM 1304 N N . GLY A 1 162 ? 1.915 18.342 -0.224 1.00 73.31 162 GLY A N 1
ATOM 1305 C CA . GLY A 1 162 ? 2.623 19.433 -0.896 1.00 73.31 162 GLY A CA 1
ATOM 1306 C C . GLY A 1 162 ? 3.309 20.393 0.083 1.00 73.31 162 GLY A C 1
ATOM 1307 O O . GLY A 1 162 ? 3.556 21.549 -0.245 1.00 73.31 162 GLY A O 1
ATOM 1308 N N . ARG A 1 163 ? 3.611 19.939 1.312 1.00 64.19 163 ARG A N 1
ATOM 1309 C CA . ARG A 1 163 ? 4.340 20.730 2.324 1.00 64.19 163 ARG A CA 1
ATOM 1310 C C . ARG A 1 163 ? 5.863 20.624 2.166 1.00 64.19 163 ARG A C 1
ATOM 1312 O O . ARG A 1 163 ? 6.593 20.903 3.111 1.00 64.19 163 ARG A O 1
ATOM 1319 N N . GLY A 1 164 ? 6.336 20.187 1.000 1.00 57.75 164 GLY A N 1
ATOM 1320 C CA . GLY A 1 164 ? 7.739 20.276 0.604 1.00 57.75 164 GLY A CA 1
ATOM 1321 C C . GLY A 1 164 ? 8.049 21.643 -0.010 1.00 57.75 164 GLY A C 1
ATOM 1322 O O . GLY A 1 164 ? 7.144 22.278 -0.539 1.00 57.75 164 GLY A O 1
ATOM 1323 N N . ASP A 1 165 ? 9.312 22.063 0.109 1.00 50.31 165 ASP A N 1
ATOM 1324 C CA . ASP A 1 165 ? 9.952 23.295 -0.395 1.00 50.31 165 ASP A CA 1
ATOM 1325 C C . ASP A 1 165 ? 9.168 23.994 -1.533 1.00 50.31 165 ASP A C 1
ATOM 1327 O O . ASP A 1 165 ? 9.364 23.715 -2.717 1.00 50.31 165 ASP A O 1
ATOM 1331 N N . ARG A 1 166 ? 8.213 24.865 -1.163 1.00 52.44 166 ARG A N 1
ATOM 1332 C CA . ARG A 1 166 ? 7.303 25.536 -2.111 1.00 52.44 166 ARG A CA 1
ATOM 1333 C C . ARG A 1 166 ? 8.020 26.576 -2.977 1.00 52.44 166 ARG A C 1
ATOM 1335 O O . ARG A 1 166 ? 7.533 26.879 -4.060 1.00 52.44 166 ARG A O 1
ATOM 1342 N N . ASP A 1 167 ? 9.195 27.031 -2.551 1.00 50.31 167 ASP A N 1
ATOM 1343 C CA . ASP A 1 167 ? 9.977 28.076 -3.221 1.00 50.31 167 ASP A CA 1
ATOM 1344 C C . ASP A 1 167 ? 10.740 27.596 -4.470 1.00 50.31 167 ASP A C 1
ATOM 1346 O O . ASP A 1 167 ? 11.319 28.411 -5.182 1.00 50.31 167 ASP A O 1
ATOM 1350 N N . LYS A 1 168 ? 10.737 26.290 -4.793 1.00 52.53 168 LYS A N 1
ATOM 1351 C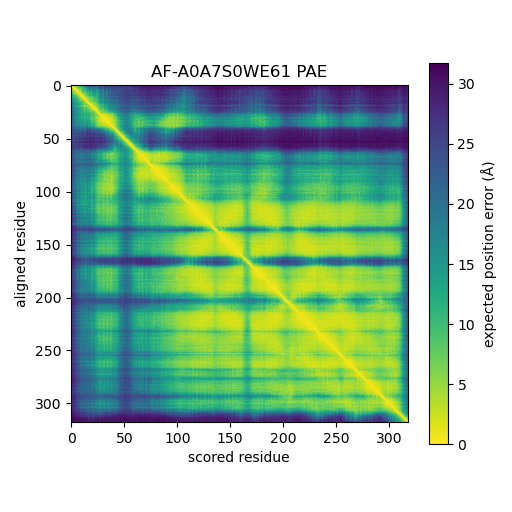 CA . LYS A 1 168 ? 11.499 25.724 -5.932 1.00 52.53 168 LYS A CA 1
ATOM 1352 C C . LYS A 1 168 ? 10.653 24.944 -6.939 1.00 52.53 168 LYS A C 1
ATOM 1354 O O . LYS A 1 168 ? 11.125 23.959 -7.505 1.00 52.53 168 LYS A O 1
ATOM 1359 N N . GLY A 1 169 ? 9.403 25.359 -7.152 1.00 54.38 169 GLY A N 1
ATOM 1360 C CA . GLY A 1 169 ? 8.484 24.644 -8.045 1.00 54.38 169 GLY A CA 1
ATOM 1361 C C . GLY A 1 169 ? 8.103 23.293 -7.444 1.00 54.38 169 GLY A C 1
ATOM 1362 O O . GLY A 1 169 ? 8.514 22.241 -7.938 1.00 54.38 169 GLY A O 1
ATOM 1363 N N . GLY A 1 170 ? 7.382 23.357 -6.319 1.00 57.94 170 GLY A N 1
ATOM 1364 C CA . GLY A 1 170 ? 6.990 22.207 -5.510 1.00 57.94 170 GLY A CA 1
ATOM 1365 C C . GLY A 1 170 ? 6.397 21.056 -6.327 1.00 57.94 170 GLY A C 1
ATOM 1366 O O . GLY A 1 170 ? 5.806 21.245 -7.388 1.00 57.94 170 GLY A O 1
ATOM 1367 N N . MET A 1 171 ? 6.584 19.841 -5.819 1.00 70.38 171 MET A N 1
ATOM 1368 C CA . MET A 1 171 ? 6.051 18.638 -6.444 1.00 70.38 171 MET A CA 1
ATOM 1369 C C . MET A 1 171 ? 4.518 18.663 -6.434 1.00 70.38 171 MET A C 1
ATOM 1371 O O . MET A 1 171 ? 3.912 18.879 -5.380 1.00 70.38 171 MET A O 1
ATOM 1375 N N . ASP A 1 172 ? 3.899 18.397 -7.585 1.00 80.19 172 ASP A N 1
ATOM 1376 C CA . ASP A 1 172 ? 2.445 18.335 -7.682 1.00 80.19 172 ASP A CA 1
ATOM 1377 C C . ASP A 1 172 ? 1.896 17.157 -6.874 1.00 80.19 172 ASP A C 1
ATOM 1379 O O . ASP A 1 172 ? 2.432 16.047 -6.894 1.00 80.19 172 ASP A O 1
ATOM 1383 N N . VAL A 1 173 ? 0.770 17.373 -6.190 1.00 82.19 173 VAL A N 1
ATOM 1384 C CA . VAL A 1 173 ? 0.130 16.338 -5.357 1.00 82.19 173 VAL A CA 1
ATOM 1385 C C . VAL A 1 173 ? -0.225 15.099 -6.183 1.00 82.19 173 VAL A C 1
ATOM 1387 O O . VAL A 1 173 ? -0.077 13.978 -5.702 1.00 82.19 173 VAL A O 1
ATOM 1390 N N . ARG A 1 174 ? -0.640 15.282 -7.444 1.00 83.44 174 ARG A N 1
ATOM 1391 C CA . ARG A 1 174 ? -0.948 14.172 -8.360 1.00 83.44 174 ARG A CA 1
ATOM 1392 C C . ARG A 1 174 ? 0.292 13.382 -8.755 1.00 83.44 174 ARG A C 1
ATOM 1394 O O . ARG A 1 174 ? 0.237 12.157 -8.767 1.00 83.44 174 ARG A O 1
ATOM 1401 N N . GLU A 1 175 ? 1.404 14.063 -9.029 1.00 82.38 175 GLU A N 1
ATOM 1402 C CA . GLU A 1 175 ? 2.683 13.396 -9.281 1.00 82.38 175 GLU A CA 1
ATOM 1403 C C . GLU A 1 175 ? 3.112 12.604 -8.034 1.00 82.38 175 GLU A C 1
ATOM 1405 O O . GLU A 1 175 ? 3.527 11.454 -8.144 1.00 82.38 175 GLU A O 1
ATOM 1410 N N . ALA A 1 176 ? 2.948 13.172 -6.833 1.00 84.25 176 ALA A N 1
ATOM 1411 C CA . ALA A 1 176 ? 3.296 12.509 -5.576 1.00 84.25 176 ALA A CA 1
ATOM 1412 C C . ALA A 1 176 ? 2.427 11.271 -5.308 1.00 84.25 176 ALA A C 1
ATOM 1414 O O . ALA A 1 176 ? 2.949 10.228 -4.915 1.00 84.25 176 ALA A O 1
ATOM 1415 N N . GLN A 1 177 ? 1.119 11.365 -5.564 1.00 87.75 177 GLN A N 1
ATOM 1416 C CA . GLN A 1 177 ? 0.196 10.233 -5.493 1.00 87.75 177 GLN A CA 1
ATOM 1417 C C . GLN A 1 177 ? 0.567 9.146 -6.510 1.00 87.75 177 GLN A C 1
ATOM 1419 O O . GLN A 1 177 ? 0.634 7.978 -6.139 1.00 87.75 177 GLN A O 1
ATOM 1424 N N . ALA A 1 178 ? 0.868 9.512 -7.759 1.00 85.38 178 ALA A N 1
ATOM 1425 C CA . ALA A 1 178 ? 1.276 8.557 -8.788 1.00 85.38 178 ALA A CA 1
ATOM 1426 C C . ALA A 1 178 ? 2.575 7.827 -8.407 1.00 85.38 178 ALA A C 1
ATOM 1428 O O . ALA A 1 178 ? 2.632 6.602 -8.474 1.00 85.38 178 ALA A O 1
ATOM 1429 N N . MET A 1 179 ? 3.592 8.549 -7.915 1.00 86.38 179 MET A N 1
ATOM 1430 C CA . MET A 1 179 ? 4.828 7.921 -7.430 1.00 86.38 179 MET A CA 1
ATOM 1431 C C . MET A 1 179 ? 4.576 6.980 -6.247 1.00 86.38 179 MET A C 1
ATOM 1433 O O . MET A 1 179 ? 5.183 5.915 -6.179 1.00 86.38 179 MET A O 1
ATOM 1437 N N . ALA A 1 180 ? 3.689 7.352 -5.320 1.00 87.12 180 ALA A N 1
ATOM 1438 C CA . ALA A 1 180 ? 3.354 6.517 -4.169 1.00 87.12 180 ALA A CA 1
ATOM 1439 C C . ALA A 1 180 ? 2.668 5.203 -4.577 1.00 87.12 180 ALA A C 1
ATOM 1441 O O . ALA A 1 180 ? 3.003 4.155 -4.026 1.00 87.12 180 ALA A O 1
ATOM 1442 N N . VAL A 1 181 ? 1.761 5.251 -5.559 1.00 87.50 181 VAL A N 1
ATOM 1443 C CA . VAL A 1 181 ? 1.084 4.060 -6.105 1.00 87.50 181 VAL A CA 1
ATOM 1444 C C . VAL A 1 181 ? 2.072 3.127 -6.773 1.00 87.50 181 VAL A C 1
ATOM 1446 O O . VAL A 1 181 ? 2.086 1.929 -6.498 1.00 87.50 181 VAL A O 1
ATOM 1449 N N . ASN A 1 182 ? 2.915 3.707 -7.618 1.00 85.88 182 ASN A N 1
ATOM 1450 C CA . ASN A 1 182 ? 3.903 2.992 -8.400 1.00 85.88 182 ASN A CA 1
ATOM 1451 C C . ASN A 1 182 ? 4.957 2.294 -7.528 1.00 85.88 182 ASN A C 1
ATOM 1453 O O . ASN A 1 182 ? 5.365 1.176 -7.820 1.00 85.88 182 ASN A O 1
ATOM 1457 N N . LEU A 1 183 ? 5.366 2.926 -6.423 1.00 88.12 183 LEU A N 1
ATOM 1458 C CA . LEU A 1 183 ? 6.275 2.332 -5.437 1.00 88.12 183 LEU A CA 1
ATOM 1459 C C . LEU A 1 183 ? 5.582 1.366 -4.458 1.00 88.12 183 LEU A C 1
ATOM 1461 O O . LEU A 1 183 ? 6.224 0.878 -3.528 1.00 88.12 183 LEU A O 1
ATOM 1465 N N . ASP A 1 184 ? 4.284 1.113 -4.635 1.00 88.88 184 ASP A N 1
ATOM 1466 C CA . ASP A 1 184 ? 3.468 0.273 -3.761 1.00 88.88 184 ASP A CA 1
ATOM 1467 C C . ASP A 1 184 ? 3.548 0.684 -2.276 1.00 88.88 184 ASP A C 1
ATOM 1469 O O . ASP A 1 184 ? 3.780 -0.113 -1.354 1.00 88.88 184 ASP A O 1
ATOM 1473 N N . MET A 1 185 ? 3.361 1.987 -2.041 1.00 90.25 185 MET A N 1
ATOM 1474 C CA . MET A 1 185 ? 3.238 2.550 -0.697 1.00 90.25 185 ME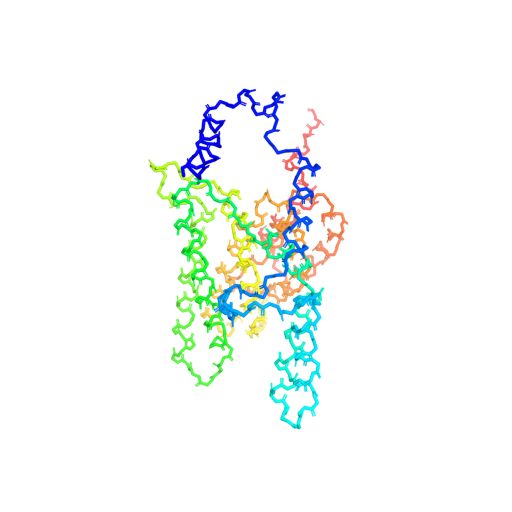T A CA 1
ATOM 1475 C C . MET A 1 185 ? 1.973 2.029 -0.005 1.00 90.25 185 MET A C 1
ATOM 1477 O O . MET A 1 185 ? 2.004 1.714 1.185 1.00 90.25 185 MET A O 1
ATOM 1481 N N . GLN A 1 186 ? 0.867 1.899 -0.744 1.00 89.56 186 GLN A N 1
ATOM 1482 C CA . GLN A 1 186 ? -0.397 1.368 -0.237 1.00 89.56 186 GLN A CA 1
ATOM 1483 C C . GLN A 1 186 ? -0.253 -0.055 0.305 1.00 89.56 186 GLN A C 1
ATOM 1485 O O . GLN A 1 186 ? -0.731 -0.309 1.407 1.00 89.56 186 GLN A O 1
ATOM 1490 N N . GLY A 1 187 ? 0.451 -0.956 -0.392 1.00 90.12 187 GLY A N 1
ATOM 1491 C CA . GLY A 1 187 ? 0.667 -2.329 0.063 1.00 90.12 187 GLY A CA 1
ATOM 1492 C C . GLY A 1 187 ? 1.436 -2.374 1.381 1.00 90.12 187 GLY A C 1
ATOM 1493 O O . GLY A 1 187 ? 1.054 -3.087 2.310 1.00 90.12 187 GLY A O 1
ATOM 1494 N N . ALA A 1 188 ? 2.459 -1.526 1.523 1.00 90.88 188 ALA A N 1
ATOM 1495 C CA . ALA A 1 188 ? 3.221 -1.418 2.764 1.00 90.88 188 ALA A CA 1
ATOM 1496 C C . ALA A 1 188 ? 2.353 -0.917 3.938 1.00 90.88 188 ALA A C 1
ATOM 1498 O O . ALA A 1 188 ? 2.399 -1.476 5.033 1.00 90.88 188 ALA A O 1
ATOM 1499 N N . VAL A 1 189 ? 1.503 0.086 3.710 1.00 92.12 189 VAL A N 1
ATOM 1500 C CA . VAL A 1 189 ? 0.575 0.619 4.727 1.00 92.12 189 VAL A CA 1
ATOM 1501 C C . VAL A 1 189 ? -0.509 -0.399 5.092 1.00 92.12 189 VAL A C 1
ATOM 1503 O O . VAL A 1 189 ? -0.826 -0.576 6.269 1.00 92.12 189 VAL A O 1
ATOM 1506 N N . LEU A 1 190 ? -1.051 -1.109 4.104 1.00 91.75 190 LEU A N 1
ATOM 1507 C CA . LEU A 1 190 ? -2.036 -2.168 4.307 1.00 91.75 190 LEU A CA 1
ATOM 1508 C C . LEU A 1 190 ? -1.454 -3.345 5.092 1.00 91.75 190 LEU A C 1
ATOM 1510 O O . LEU A 1 190 ? -2.149 -3.894 5.940 1.00 91.75 190 LEU A O 1
ATOM 1514 N N . SER A 1 191 ? -0.176 -3.679 4.889 1.00 90.94 191 SER A N 1
ATOM 1515 C CA . SER A 1 191 ? 0.514 -4.706 5.681 1.00 90.94 191 SER A CA 1
ATOM 1516 C C . SER A 1 191 ? 0.565 -4.356 7.174 1.00 90.94 191 SER A C 1
ATOM 1518 O O . SER A 1 191 ? 0.383 -5.230 8.019 1.00 90.94 191 SER A O 1
ATOM 1520 N N . ILE A 1 192 ? 0.709 -3.066 7.508 1.00 91.31 192 ILE A N 1
ATOM 1521 C CA . ILE A 1 192 ? 0.649 -2.575 8.891 1.00 91.31 192 ILE A CA 1
ATOM 1522 C C . ILE A 1 192 ? -0.784 -2.656 9.418 1.00 91.31 192 ILE A C 1
ATOM 1524 O O . ILE A 1 192 ? -0.999 -3.143 10.525 1.00 91.31 192 ILE A O 1
ATOM 1528 N N . LEU A 1 193 ? -1.768 -2.206 8.634 1.00 90.81 193 LEU A N 1
ATOM 1529 C CA . LEU A 1 193 ? -3.183 -2.249 9.021 1.00 90.81 193 LEU A CA 1
ATOM 1530 C C . LEU A 1 193 ? -3.737 -3.679 9.124 1.00 90.81 193 LEU A C 1
ATOM 1532 O O . LEU A 1 193 ? -4.737 -3.890 9.800 1.00 90.81 193 LEU A O 1
ATOM 1536 N N . ALA A 1 194 ? -3.102 -4.662 8.485 1.00 89.88 194 ALA A N 1
ATOM 1537 C CA . ALA A 1 194 ? -3.467 -6.071 8.602 1.00 89.88 194 ALA A CA 1
ATOM 1538 C C . ALA A 1 194 ? -3.057 -6.691 9.952 1.00 89.88 194 ALA A C 1
ATOM 1540 O O . ALA A 1 194 ? -3.517 -7.785 10.286 1.00 89.88 194 ALA A O 1
ATOM 1541 N N . LEU A 1 195 ? -2.209 -6.014 10.737 1.00 88.81 195 LEU A N 1
ATOM 1542 C CA . LEU A 1 195 ? -1.791 -6.494 12.051 1.00 88.81 195 LEU A CA 1
ATOM 1543 C C . LEU A 1 195 ? -2.966 -6.495 13.045 1.00 88.81 195 LEU A C 1
ATOM 1545 O O . LEU A 1 195 ? -3.808 -5.595 13.021 1.00 88.81 195 LEU A O 1
ATOM 1549 N N . PRO A 1 196 ? -3.016 -7.461 13.978 1.00 86.31 196 PRO A N 1
ATOM 1550 C CA . PRO A 1 196 ? -4.104 -7.541 14.941 1.00 86.31 196 PRO A CA 1
ATOM 1551 C C . PRO A 1 196 ? -4.085 -6.339 15.892 1.00 86.31 196 PRO A C 1
ATOM 1553 O O . PRO A 1 196 ? -3.082 -6.056 16.556 1.00 86.31 196 PRO A O 1
ATOM 1556 N N . LEU A 1 197 ? -5.224 -5.655 16.006 1.00 85.62 197 LEU A N 1
ATOM 1557 C CA . LEU A 1 197 ? -5.455 -4.611 16.999 1.00 85.62 197 LEU A CA 1
ATOM 1558 C C . LEU A 1 197 ? -6.501 -5.100 18.005 1.00 85.62 197 LEU A C 1
ATOM 1560 O O . LEU A 1 197 ? -7.698 -5.124 17.721 1.00 85.62 197 LEU A O 1
ATOM 1564 N N . ALA A 1 198 ? -6.038 -5.524 19.182 1.00 83.44 198 ALA A N 1
ATOM 1565 C CA . ALA A 1 198 ? -6.925 -5.955 20.255 1.00 83.44 198 ALA A CA 1
ATOM 1566 C C . ALA A 1 198 ? -7.762 -4.770 20.762 1.00 83.44 198 ALA A C 1
ATOM 1568 O O . ALA A 1 198 ? -7.232 -3.684 21.016 1.00 83.44 198 ALA A O 1
ATOM 1569 N N . ARG A 1 199 ? -9.069 -4.996 20.924 1.00 87.19 199 ARG A N 1
ATOM 1570 C CA . ARG A 1 199 ? -10.026 -4.002 21.420 1.00 87.19 199 ARG A CA 1
ATOM 1571 C C . ARG A 1 199 ? -10.612 -4.422 22.758 1.00 87.19 199 ARG A C 1
ATOM 1573 O O . ARG A 1 199 ? -10.950 -5.584 22.965 1.00 87.19 199 ARG A O 1
ATOM 1580 N N . GLN A 1 200 ? -10.767 -3.449 23.638 1.00 84.44 200 GLN A N 1
ATOM 1581 C CA . GLN A 1 200 ? -11.528 -3.546 24.865 1.00 84.44 200 GLN A CA 1
ATOM 1582 C C . GLN A 1 200 ? -12.899 -2.919 24.619 1.00 84.44 200 GLN A C 1
ATOM 1584 O O . GLN A 1 200 ? -12.999 -1.713 24.376 1.00 84.44 200 GLN A O 1
ATOM 1589 N N . LEU A 1 201 ? -13.935 -3.758 24.675 1.00 81.56 201 LEU A N 1
ATOM 1590 C CA . LEU A 1 201 ? -15.317 -3.338 24.463 1.00 81.56 201 LEU A CA 1
ATOM 1591 C C . LEU A 1 201 ? -15.726 -2.324 25.530 1.00 81.56 201 LEU A C 1
ATOM 1593 O O . LEU A 1 201 ? -15.552 -2.582 26.730 1.00 81.56 201 LEU A O 1
ATOM 1597 N N . SER A 1 202 ? -16.266 -1.179 25.109 1.00 78.00 202 SER A N 1
ATOM 1598 C CA . SER A 1 202 ? -16.815 -0.238 26.083 1.00 78.00 202 SER A CA 1
ATOM 1599 C C . SER A 1 202 ? -18.128 -0.767 26.658 1.00 78.00 202 SER A C 1
ATOM 1601 O O . SER A 1 202 ? -18.988 -1.272 25.942 1.00 78.00 202 SER A O 1
ATOM 1603 N N . LYS A 1 203 ? -18.288 -0.643 27.979 1.00 74.00 203 LYS A N 1
ATOM 1604 C CA . LYS A 1 203 ? -19.526 -1.008 28.690 1.00 74.00 203 LYS A CA 1
ATOM 1605 C C . LYS A 1 203 ? -20.533 0.144 28.746 1.00 74.00 203 LYS A C 1
ATOM 1607 O O . LYS A 1 203 ? -21.658 -0.057 29.191 1.00 74.00 203 LYS A O 1
ATOM 1612 N N . LYS A 1 204 ? -20.126 1.357 28.357 1.00 75.62 204 LYS A N 1
ATOM 1613 C CA . LYS A 1 204 ? -20.955 2.563 28.436 1.00 75.62 204 LYS A CA 1
ATOM 1614 C C . LYS A 1 204 ? -21.570 2.884 27.080 1.00 75.62 204 LYS A C 1
ATOM 1616 O O . LYS A 1 204 ? -20.882 2.910 26.064 1.00 75.62 204 LYS A O 1
ATOM 1621 N N . VAL A 1 205 ? -22.864 3.191 27.098 1.00 73.00 205 VAL A N 1
ATOM 1622 C CA . VAL A 1 205 ? -23.615 3.661 25.929 1.00 73.00 205 VAL A CA 1
ATOM 1623 C C . VAL A 1 205 ? -22.976 4.953 25.404 1.00 73.00 205 VAL A C 1
ATOM 1625 O O . VAL A 1 205 ? -22.715 5.871 26.179 1.00 73.00 205 VAL A O 1
ATOM 1628 N N . GLY A 1 206 ? -22.703 5.022 24.099 1.00 71.81 206 GLY A N 1
ATOM 1629 C CA . GLY A 1 206 ? -22.103 6.190 23.448 1.00 71.81 206 GLY A CA 1
ATOM 1630 C C . GLY A 1 206 ? -20.568 6.243 23.466 1.00 71.81 206 GLY A C 1
ATOM 1631 O O . GLY A 1 206 ? -19.983 7.077 22.767 1.00 71.81 206 GLY A O 1
ATOM 1632 N N . GLU A 1 207 ? -19.895 5.362 24.212 1.00 78.69 207 GLU A N 1
ATOM 1633 C CA . GLU A 1 207 ? -18.435 5.251 24.191 1.00 78.69 207 GLU A CA 1
ATOM 1634 C C . GLU A 1 207 ? -17.968 4.225 23.152 1.00 78.69 207 GLU A C 1
ATOM 1636 O O . GLU A 1 207 ? -18.565 3.168 22.968 1.00 78.69 207 GLU A O 1
ATOM 1641 N N . LEU A 1 208 ? -16.865 4.552 22.479 1.00 80.94 208 LEU A N 1
ATOM 1642 C CA . LEU A 1 208 ? -16.209 3.656 21.532 1.00 80.94 208 LEU A CA 1
ATOM 1643 C C . LEU A 1 208 ? -15.266 2.688 22.241 1.00 80.94 208 LEU A C 1
ATOM 1645 O O . LEU A 1 208 ? -14.785 2.960 23.345 1.00 80.94 208 LEU A O 1
ATOM 1649 N N . ASP A 1 209 ? -14.952 1.594 21.557 1.00 84.25 209 ASP A N 1
ATOM 1650 C CA . ASP A 1 209 ? -14.003 0.603 22.043 1.00 84.25 209 ASP A CA 1
ATOM 1651 C C . ASP A 1 209 ? -12.613 1.218 22.182 1.00 84.25 209 ASP A C 1
ATOM 1653 O O . ASP A 1 209 ? -12.189 2.059 21.385 1.00 84.25 209 ASP A O 1
ATOM 1657 N N . LYS A 1 210 ? -11.869 0.789 23.198 1.00 85.31 210 LYS A N 1
ATOM 1658 C CA . LYS A 1 210 ? -10.491 1.241 23.404 1.00 85.31 210 LYS A CA 1
ATOM 1659 C C . LYS A 1 210 ? -9.531 0.216 22.825 1.00 85.31 210 LYS A C 1
ATOM 1661 O O . LYS A 1 210 ? -9.704 -0.980 23.029 1.00 85.31 210 LYS A O 1
ATOM 1666 N N . ALA A 1 211 ? -8.511 0.673 22.108 1.00 85.81 211 ALA A N 1
ATOM 1667 C CA . ALA A 1 211 ? -7.418 -0.205 21.711 1.00 85.81 211 ALA A CA 1
ATOM 1668 C C . ALA A 1 211 ? -6.589 -0.585 22.945 1.00 85.81 211 ALA A C 1
ATOM 1670 O O . ALA A 1 211 ? -6.295 0.271 23.779 1.00 85.81 211 ALA A O 1
ATOM 1671 N N . LEU A 1 212 ? -6.213 -1.859 23.045 1.00 84.38 212 LEU A N 1
ATOM 1672 C CA . LEU A 1 212 ? -5.380 -2.369 24.138 1.00 84.38 212 LEU A CA 1
ATOM 1673 C C . LEU A 1 212 ? -3.920 -1.900 23.992 1.00 84.38 212 LEU A C 1
ATOM 1675 O O . LEU A 1 212 ? -3.246 -1.630 24.980 1.00 84.38 212 LEU A O 1
ATOM 1679 N N . ASP A 1 213 ? -3.464 -1.756 22.744 1.00 84.81 213 ASP A N 1
ATOM 1680 C CA . ASP A 1 213 ? -2.159 -1.207 22.369 1.00 84.81 213 ASP A CA 1
ATOM 1681 C C . ASP A 1 213 ? -2.346 0.224 21.830 1.00 84.81 213 ASP A C 1
ATOM 1683 O O . ASP A 1 213 ? -2.757 0.431 20.683 1.00 84.81 213 ASP A O 1
ATOM 1687 N N . GLY A 1 214 ? -2.109 1.216 22.696 1.00 85.62 214 GLY A N 1
ATOM 1688 C CA . GLY A 1 214 ? -2.265 2.636 22.368 1.00 85.62 214 GLY A CA 1
ATOM 1689 C C . GLY A 1 214 ? -1.273 3.119 21.309 1.00 85.62 214 GLY A C 1
ATOM 1690 O O . GLY A 1 214 ? -1.669 3.829 20.386 1.00 85.62 214 GLY A O 1
ATOM 1691 N N . ASP A 1 215 ? -0.022 2.664 21.377 1.00 87.38 215 ASP A N 1
ATOM 1692 C CA . ASP A 1 215 ? 1.028 3.061 20.433 1.00 87.38 215 ASP A CA 1
ATOM 1693 C C . ASP A 1 215 ? 0.723 2.520 19.025 1.00 87.38 215 ASP A C 1
ATOM 1695 O O . ASP A 1 215 ? 0.861 3.223 18.019 1.00 87.38 215 ASP A O 1
ATOM 1699 N N . ARG A 1 216 ? 0.237 1.272 18.935 1.00 88.69 216 ARG A N 1
ATOM 1700 C CA . ARG A 1 216 ? -0.206 0.683 17.661 1.00 88.69 216 ARG A CA 1
ATOM 1701 C C . ARG A 1 216 ? -1.444 1.388 17.104 1.00 88.69 216 ARG A C 1
ATOM 1703 O O . ARG A 1 216 ? -1.518 1.603 15.894 1.00 88.69 216 ARG A O 1
ATOM 1710 N N . ARG A 1 217 ? -2.397 1.786 17.956 1.00 92.00 217 ARG A N 1
ATOM 1711 C CA . ARG A 1 217 ? -3.547 2.610 17.540 1.00 92.00 217 ARG A CA 1
ATOM 1712 C C . ARG A 1 217 ? -3.078 3.929 16.931 1.00 92.00 217 ARG A C 1
ATOM 1714 O O . ARG A 1 217 ? -3.595 4.327 15.890 1.00 92.00 217 ARG A O 1
ATOM 1721 N N . ASP A 1 218 ? -2.104 4.590 17.546 1.00 91.12 218 ASP A N 1
ATOM 1722 C CA . ASP A 1 218 ? -1.591 5.864 17.038 1.00 91.12 218 ASP A CA 1
ATOM 1723 C C . ASP A 1 218 ? -0.928 5.683 15.673 1.00 91.12 218 ASP A C 1
ATOM 1725 O O . ASP A 1 218 ? -1.212 6.450 14.750 1.00 91.12 218 ASP A O 1
ATOM 1729 N N . LEU A 1 219 ? -0.164 4.603 15.482 1.00 91.94 219 LEU A N 1
ATOM 1730 C CA . LEU A 1 219 ? 0.369 4.237 14.169 1.00 91.94 219 LEU A CA 1
ATOM 1731 C C . LEU A 1 219 ? -0.750 4.013 13.136 1.00 91.94 219 LEU A C 1
ATOM 1733 O O . LEU A 1 219 ? -0.680 4.539 12.026 1.00 91.94 219 LEU A O 1
ATOM 1737 N N . PHE A 1 220 ? -1.809 3.286 13.500 1.00 93.56 220 PHE A N 1
ATOM 1738 C CA . PHE A 1 220 ? -2.953 3.048 12.615 1.00 93.56 220 PHE A CA 1
ATOM 1739 C C . PHE A 1 220 ? -3.669 4.357 12.260 1.00 93.56 220 PHE A C 1
ATOM 1741 O O . PHE A 1 220 ? -4.068 4.542 11.110 1.00 93.56 220 PHE A O 1
ATOM 1748 N N . SER A 1 221 ? -3.781 5.302 13.198 1.00 93.38 221 SER A N 1
ATOM 1749 C CA . SER A 1 221 ? -4.359 6.627 12.933 1.00 93.38 221 SER A CA 1
ATOM 1750 C C . SER A 1 221 ? -3.567 7.400 11.865 1.00 93.38 221 SER A C 1
ATOM 1752 O O . SER A 1 221 ? -4.155 8.038 10.982 1.00 93.38 221 SER A O 1
ATOM 1754 N N . LEU A 1 222 ? -2.233 7.274 11.877 1.00 93.44 222 LEU A N 1
ATOM 1755 C CA . LEU A 1 222 ? -1.348 7.872 10.878 1.00 93.44 222 LEU A CA 1
ATOM 1756 C C . LEU A 1 222 ? -1.505 7.187 9.515 1.00 93.44 222 LEU A C 1
ATOM 1758 O O . LEU A 1 222 ? -1.599 7.883 8.503 1.00 93.44 222 LEU A O 1
ATOM 1762 N N . CYS A 1 223 ? -1.600 5.853 9.484 1.00 93.56 223 CYS A N 1
ATOM 1763 C CA . CYS A 1 223 ? -1.897 5.088 8.269 1.00 93.56 223 CYS A CA 1
ATOM 1764 C C . CYS A 1 223 ? -3.225 5.533 7.639 1.00 93.56 223 CYS A C 1
ATOM 1766 O O . CYS A 1 223 ? -3.266 5.855 6.454 1.00 93.56 223 CYS A O 1
ATOM 1768 N N . HIS A 1 224 ? -4.300 5.623 8.427 1.00 93.00 224 HIS A N 1
ATOM 1769 C CA . HIS A 1 224 ? -5.612 6.071 7.950 1.00 93.00 224 HIS A CA 1
ATOM 1770 C C . HIS A 1 224 ? -5.573 7.503 7.400 1.00 93.00 224 HIS A C 1
ATOM 1772 O O . HIS A 1 224 ? -6.118 7.762 6.325 1.00 93.00 224 HIS A O 1
ATOM 1778 N N . SER A 1 225 ? -4.859 8.408 8.074 1.00 92.25 225 SER A N 1
ATOM 1779 C CA . SER A 1 225 ? -4.657 9.789 7.616 1.00 92.25 225 SER A CA 1
ATOM 1780 C C . SER A 1 225 ? -3.871 9.866 6.301 1.00 92.25 225 SER A C 1
ATOM 1782 O O . SER A 1 225 ? -4.164 10.699 5.441 1.00 92.25 225 SER A O 1
ATOM 1784 N N . LEU A 1 226 ? -2.862 9.005 6.128 1.00 92.31 226 LEU A N 1
ATOM 1785 C CA . LEU A 1 226 ? -2.092 8.899 4.890 1.00 92.31 226 LEU A CA 1
ATOM 1786 C C . LEU A 1 226 ? -2.966 8.374 3.744 1.00 92.31 226 LEU A C 1
ATOM 1788 O O . LEU A 1 226 ? -2.987 8.979 2.674 1.00 92.31 226 LEU A O 1
ATOM 1792 N N . LEU A 1 227 ? -3.728 7.301 3.980 1.00 91.75 227 LEU A N 1
ATOM 1793 C CA . LEU A 1 227 ? -4.624 6.709 2.983 1.00 91.75 227 LEU A CA 1
ATOM 1794 C C . LEU A 1 227 ? -5.708 7.689 2.523 1.00 91.75 227 LEU A C 1
ATOM 1796 O O . LEU A 1 227 ? -5.986 7.763 1.329 1.00 91.75 227 LEU A O 1
ATOM 1800 N N . GLN A 1 228 ? -6.264 8.498 3.432 1.00 91.31 228 GLN A N 1
ATOM 1801 C CA . GLN A 1 228 ? -7.200 9.571 3.073 1.00 91.31 228 GLN A CA 1
ATOM 1802 C C . GLN A 1 228 ? -6.578 10.565 2.080 1.00 91.31 228 GLN A C 1
ATOM 1804 O O . GLN A 1 228 ? -7.214 10.946 1.099 1.00 91.31 228 GLN A O 1
ATOM 1809 N N . ARG A 1 229 ? -5.321 10.976 2.303 1.00 89.81 229 ARG A N 1
ATOM 1810 C CA . ARG A 1 229 ? -4.600 11.885 1.390 1.00 89.81 229 ARG A CA 1
ATOM 1811 C C . ARG A 1 229 ? -4.249 11.214 0.067 1.00 89.81 229 ARG A C 1
ATOM 1813 O O . ARG A 1 229 ? -4.288 11.872 -0.970 1.00 89.81 229 ARG A O 1
ATOM 1820 N N . LEU A 1 230 ? -3.930 9.923 0.104 1.00 88.38 230 LEU A N 1
ATOM 1821 C CA . LEU A 1 230 ? -3.612 9.137 -1.081 1.00 88.38 230 LEU A CA 1
ATOM 1822 C C . LEU A 1 230 ? -4.839 8.985 -1.996 1.00 88.38 230 LEU A C 1
ATOM 1824 O O . LEU A 1 230 ? -4.727 9.203 -3.195 1.00 88.38 230 LEU A O 1
ATOM 1828 N N . CYS A 1 231 ? -6.017 8.696 -1.433 1.00 88.38 231 CYS A N 1
ATOM 1829 C CA . CYS A 1 231 ? -7.253 8.480 -2.200 1.00 88.38 231 CYS A CA 1
ATOM 1830 C C . CYS A 1 231 ? -7.934 9.779 -2.661 1.00 88.38 231 CYS A C 1
ATOM 1832 O O . CYS A 1 231 ? -8.832 9.745 -3.503 1.00 88.38 231 CYS A O 1
ATOM 1834 N N . LYS A 1 232 ? -7.544 10.938 -2.116 1.00 85.75 232 LYS A N 1
ATOM 1835 C CA . LYS A 1 232 ? -8.209 12.214 -2.397 1.00 85.75 232 LYS A CA 1
ATOM 1836 C C . LYS A 1 232 ? -8.131 12.565 -3.887 1.00 85.75 232 LYS A C 1
ATOM 1838 O O . LYS A 1 232 ? -7.047 12.837 -4.401 1.00 85.75 232 LYS A O 1
ATOM 1843 N N . ALA A 1 233 ? -9.301 12.644 -4.527 1.00 81.06 233 ALA A N 1
ATOM 1844 C CA . ALA A 1 233 ? -9.485 13.041 -5.926 1.00 81.06 233 ALA A CA 1
ATOM 1845 C C . ALA A 1 233 ? -8.712 12.178 -6.948 1.00 81.06 233 ALA A C 1
ATOM 1847 O O . ALA A 1 233 ? -8.330 12.683 -8.006 1.00 81.06 233 ALA A O 1
ATOM 1848 N N . ASN A 1 234 ? -8.486 10.893 -6.641 1.00 84.94 234 ASN A N 1
ATOM 1849 C CA . ASN A 1 234 ? -7.789 9.963 -7.531 1.00 84.94 234 ASN A CA 1
ATOM 1850 C C . ASN A 1 234 ? -8.566 8.637 -7.717 1.00 84.94 234 ASN A C 1
ATOM 1852 O O . ASN A 1 234 ? -8.398 7.713 -6.915 1.00 84.94 234 ASN A O 1
ATOM 1856 N N . PRO A 1 235 ? -9.369 8.506 -8.793 1.00 85.75 235 PRO A N 1
ATOM 1857 C CA . PRO A 1 235 ? -10.204 7.325 -9.045 1.00 85.75 235 PRO A CA 1
ATOM 1858 C C . PRO A 1 235 ? -9.435 6.006 -9.188 1.00 85.75 235 PRO A C 1
ATOM 1860 O O . PRO A 1 235 ? -9.940 4.952 -8.807 1.00 85.75 235 PRO A O 1
ATOM 1863 N N . MET A 1 236 ? -8.203 6.044 -9.709 1.00 85.12 236 MET A N 1
ATOM 1864 C CA . MET A 1 236 ? -7.383 4.841 -9.887 1.00 85.12 236 MET A CA 1
ATOM 1865 C C . MET A 1 236 ? -7.013 4.225 -8.533 1.00 85.12 236 MET A C 1
ATOM 1867 O O . MET A 1 236 ? -7.168 3.024 -8.323 1.00 85.12 236 MET A O 1
ATOM 1871 N N . ILE A 1 237 ? -6.574 5.064 -7.594 1.00 86.25 237 ILE A N 1
ATOM 1872 C CA . ILE A 1 237 ? -6.202 4.645 -6.237 1.00 86.25 237 ILE A CA 1
ATOM 1873 C C . ILE A 1 237 ? -7.427 4.146 -5.484 1.00 86.25 237 ILE A C 1
ATOM 1875 O O . ILE A 1 237 ? -7.362 3.145 -4.781 1.00 86.25 237 ILE A O 1
ATOM 1879 N N . GLN A 1 238 ? -8.556 4.822 -5.658 1.00 89.31 238 GLN A N 1
ATOM 1880 C CA . GLN A 1 238 ? -9.820 4.431 -5.051 1.00 89.31 238 GLN A CA 1
ATOM 1881 C C . GLN A 1 238 ? -10.236 3.010 -5.454 1.00 89.31 238 GLN A C 1
ATOM 1883 O O . GLN A 1 238 ? -10.533 2.195 -4.580 1.00 89.31 238 GLN A O 1
ATOM 1888 N N . ARG A 1 239 ? -10.158 2.673 -6.750 1.00 88.25 239 ARG A N 1
ATOM 1889 C CA . ARG A 1 239 ? -10.414 1.305 -7.234 1.00 88.25 239 ARG A CA 1
ATOM 1890 C C . ARG A 1 239 ? -9.410 0.293 -6.676 1.00 88.25 239 ARG A C 1
ATOM 1892 O O . ARG A 1 239 ? -9.808 -0.803 -6.301 1.00 88.25 239 ARG A O 1
ATOM 1899 N N . LEU A 1 240 ? -8.133 0.665 -6.567 1.00 88.12 240 LEU A N 1
ATOM 1900 C CA . LEU A 1 240 ? -7.100 -0.195 -5.977 1.00 88.12 240 LEU A CA 1
ATOM 1901 C C . LEU A 1 240 ? -7.339 -0.464 -4.480 1.00 88.12 240 LEU A C 1
ATOM 1903 O O . LEU A 1 240 ? -7.061 -1.553 -3.989 1.00 88.12 240 LEU A O 1
ATOM 1907 N N . MET A 1 241 ? -7.856 0.522 -3.746 1.00 88.25 241 MET A N 1
ATOM 1908 C CA . MET A 1 241 ? -8.064 0.434 -2.298 1.00 88.25 241 MET A CA 1
ATOM 1909 C C . MET A 1 241 ? -9.384 -0.237 -1.907 1.00 88.25 241 MET A C 1
ATOM 1911 O O . MET A 1 241 ? -9.479 -0.782 -0.805 1.00 88.25 241 MET A O 1
ATOM 1915 N N . TYR A 1 242 ? -10.394 -0.213 -2.780 1.00 88.75 242 TYR A N 1
ATOM 1916 C CA . TYR A 1 242 ? -11.728 -0.742 -2.491 1.00 88.75 242 TYR A CA 1
ATOM 1917 C C . TYR A 1 242 ? -11.748 -2.219 -2.035 1.00 88.75 242 TYR A C 1
ATOM 1919 O O . TYR A 1 242 ? -12.365 -2.492 -1.002 1.00 88.75 242 TYR A O 1
ATOM 1927 N N . PRO A 1 243 ? -11.008 -3.163 -2.657 1.00 90.31 243 PRO A N 1
ATOM 1928 C CA . PRO A 1 243 ? -10.948 -4.555 -2.191 1.00 90.31 243 PRO A CA 1
ATOM 1929 C C . PRO A 1 243 ? -10.460 -4.706 -0.741 1.00 90.31 243 PRO A C 1
ATOM 1931 O O . PRO A 1 243 ? -10.832 -5.643 -0.036 1.00 90.31 243 PRO A O 1
ATOM 1934 N N . HIS A 1 244 ? -9.647 -3.762 -0.263 1.00 88.62 244 HIS A N 1
ATOM 1935 C CA . HIS A 1 244 ? -9.102 -3.764 1.093 1.00 88.62 244 HIS A CA 1
ATOM 1936 C C . HIS A 1 244 ? -10.001 -3.041 2.112 1.00 88.62 244 HIS A C 1
ATOM 1938 O O . HIS A 1 244 ? -9.710 -3.060 3.313 1.00 88.62 244 HIS A O 1
ATOM 1944 N N . ALA A 1 245 ? -11.115 -2.439 1.677 1.00 85.81 245 ALA A N 1
ATOM 1945 C CA . ALA A 1 245 ? -12.047 -1.723 2.546 1.00 85.81 245 ALA A CA 1
ATOM 1946 C C . ALA A 1 245 ? -12.614 -2.616 3.656 1.00 85.81 245 ALA A C 1
ATOM 1948 O O . ALA A 1 245 ? -12.663 -2.194 4.810 1.00 85.81 245 ALA A O 1
ATOM 1949 N N . ALA A 1 246 ? -12.949 -3.873 3.351 1.00 85.56 246 ALA A N 1
ATOM 1950 C CA . ALA A 1 246 ? -13.478 -4.825 4.331 1.00 85.56 246 ALA A CA 1
ATOM 1951 C C . ALA A 1 246 ? -12.514 -5.087 5.505 1.00 85.56 246 ALA A C 1
ATOM 1953 O O . ALA A 1 246 ? -12.944 -5.248 6.648 1.00 85.56 246 ALA A O 1
ATOM 1954 N N . ALA A 1 247 ? -11.199 -5.092 5.254 1.00 85.56 247 ALA A N 1
ATOM 1955 C CA . ALA A 1 247 ? -10.205 -5.224 6.316 1.00 85.56 247 ALA A CA 1
ATOM 1956 C C . ALA A 1 247 ? -10.189 -3.977 7.214 1.00 85.56 247 ALA A C 1
ATOM 1958 O O . ALA A 1 247 ? -10.192 -4.103 8.438 1.00 85.56 247 ALA A O 1
ATOM 1959 N N . MET A 1 248 ? -10.266 -2.782 6.616 1.00 87.12 248 MET A N 1
ATOM 1960 C CA . MET A 1 248 ? -10.316 -1.509 7.345 1.00 87.12 248 MET A CA 1
ATOM 1961 C C . MET A 1 248 ? -11.601 -1.353 8.168 1.00 87.12 248 MET A C 1
ATOM 1963 O O . MET A 1 248 ? -11.551 -0.826 9.277 1.00 87.12 248 MET A O 1
ATOM 1967 N N . GLN A 1 249 ? -12.737 -1.872 7.691 1.00 86.38 249 GLN A N 1
ATOM 1968 C CA . GLN A 1 249 ? -14.014 -1.838 8.417 1.00 86.38 249 GLN A CA 1
ATOM 1969 C C . GLN A 1 249 ? -13.938 -2.509 9.798 1.00 86.38 249 GLN A C 1
ATOM 1971 O O . GLN A 1 249 ? -14.656 -2.107 10.713 1.00 86.38 249 GLN A O 1
ATOM 1976 N N . ARG A 1 250 ? -13.036 -3.482 10.000 1.00 84.88 250 ARG A N 1
ATOM 1977 C CA . ARG A 1 250 ? -12.838 -4.144 11.305 1.00 84.88 250 ARG A CA 1
ATOM 1978 C C . ARG A 1 250 ? -12.382 -3.181 12.399 1.00 84.88 250 ARG A C 1
ATOM 1980 O O . ARG A 1 250 ? -12.607 -3.459 13.576 1.00 84.88 250 ARG A O 1
ATOM 1987 N N . HIS A 1 251 ? -11.756 -2.072 12.010 1.00 84.94 251 HIS A N 1
ATOM 1988 C CA . HIS A 1 251 ? -11.280 -1.026 12.909 1.00 84.94 251 HIS A CA 1
ATOM 1989 C C . HIS A 1 251 ? -12.359 0.017 13.240 1.00 84.94 251 HIS A C 1
ATOM 1991 O O . HIS A 1 251 ? -12.119 0.882 14.085 1.00 84.94 251 HIS A O 1
ATOM 1997 N N . MET A 1 252 ? -13.537 -0.039 12.600 1.00 83.44 252 MET A N 1
ATOM 1998 C CA . MET A 1 252 ? -14.641 0.861 12.937 1.00 83.44 252 MET A CA 1
ATOM 1999 C C . MET A 1 252 ? -15.069 0.664 14.389 1.00 83.44 252 MET A C 1
ATOM 2001 O O . MET A 1 252 ? -15.135 -0.457 14.893 1.00 83.44 252 MET A O 1
ATOM 2005 N N . GLY A 1 253 ? -15.375 1.776 15.054 1.00 79.81 253 GLY A N 1
ATOM 2006 C CA . GLY A 1 253 ? -15.803 1.770 16.449 1.00 79.81 253 GLY A CA 1
ATOM 2007 C C . GLY A 1 253 ? -14.664 1.759 17.470 1.00 79.81 253 GLY A C 1
ATOM 2008 O O . GLY A 1 253 ? -14.942 1.822 18.663 1.00 79.81 253 GLY A O 1
ATOM 2009 N N . ILE A 1 254 ? -13.395 1.748 17.040 1.00 84.31 254 ILE A N 1
ATOM 2010 C CA . ILE A 1 254 ? -12.243 1.946 17.929 1.00 84.31 254 ILE A CA 1
ATOM 2011 C C . ILE A 1 254 ? -11.973 3.447 18.090 1.00 84.31 254 ILE A C 1
ATOM 2013 O O . ILE A 1 254 ? -11.737 4.177 17.126 1.00 84.31 254 ILE A O 1
ATOM 2017 N N . GLY A 1 255 ? -11.975 3.926 19.331 1.00 80.75 255 GLY A N 1
ATOM 2018 C CA . GLY A 1 255 ? -11.707 5.319 19.662 1.00 80.75 255 GLY A CA 1
ATOM 2019 C C . GLY A 1 255 ? -10.291 5.751 19.273 1.00 80.75 255 GLY A C 1
ATOM 2020 O O . GLY A 1 255 ? -9.312 5.153 19.713 1.00 80.75 255 GLY A O 1
ATOM 2021 N N . GLY A 1 256 ? -10.192 6.833 18.494 1.00 80.94 256 GLY A N 1
ATOM 2022 C CA . GLY A 1 256 ? -8.927 7.416 18.027 1.00 80.94 256 GLY A CA 1
ATOM 2023 C C . GLY A 1 256 ? -8.556 7.051 16.586 1.00 80.94 256 GLY A C 1
ATOM 2024 O O . GLY A 1 256 ? -7.622 7.636 16.046 1.00 80.94 256 GLY A O 1
ATOM 2025 N N . LEU A 1 257 ? -9.301 6.144 15.947 1.00 86.44 257 LEU A N 1
ATOM 2026 C CA . LEU A 1 257 ? -9.176 5.861 14.519 1.00 86.44 257 LEU A CA 1
ATOM 2027 C C . LEU A 1 257 ? -10.255 6.609 13.733 1.00 86.44 257 LEU A C 1
ATOM 2029 O O . LEU A 1 257 ? -11.390 6.730 14.185 1.00 86.44 257 LEU A O 1
ATOM 2033 N N . ASP A 1 258 ? -9.885 7.110 12.558 1.00 85.25 258 ASP A N 1
ATOM 2034 C CA . ASP A 1 258 ? -10.760 7.862 11.651 1.00 85.25 258 ASP A CA 1
ATOM 2035 C C . ASP A 1 258 ? -11.050 7.037 10.391 1.00 85.25 258 ASP A C 1
ATOM 2037 O O . ASP A 1 258 ? -10.745 7.414 9.257 1.00 85.25 258 ASP A O 1
ATOM 2041 N N . VAL A 1 259 ? -11.572 5.831 10.622 1.00 86.81 259 VAL A N 1
ATOM 2042 C CA . VAL A 1 259 ? -11.830 4.843 9.567 1.00 86.81 259 VAL A CA 1
ATOM 2043 C C . VAL A 1 259 ? -12.943 5.321 8.645 1.00 86.81 259 VAL A C 1
ATOM 2045 O O . VAL A 1 259 ? -12.884 5.082 7.442 1.00 86.81 259 VAL A O 1
ATOM 2048 N N . GLU A 1 260 ? -13.937 6.025 9.187 1.00 85.75 260 GLU A N 1
ATOM 2049 C CA . GLU A 1 260 ? -15.112 6.444 8.422 1.00 85.75 260 GLU A CA 1
ATOM 2050 C C . GLU A 1 260 ? -14.722 7.451 7.342 1.00 85.75 260 GLU A C 1
ATOM 2052 O O . GLU A 1 260 ? -15.111 7.299 6.186 1.00 85.75 260 GLU A O 1
ATOM 2057 N N . SER A 1 261 ? -13.862 8.409 7.688 1.00 86.19 261 SER A N 1
ATOM 2058 C CA . SER A 1 261 ? -13.299 9.363 6.734 1.00 86.19 261 SER A CA 1
ATOM 2059 C C . SER A 1 261 ? -12.362 8.689 5.724 1.00 86.19 261 SER A C 1
ATOM 2061 O O . SER A 1 261 ? -12.307 9.110 4.570 1.00 86.19 261 SER A O 1
ATOM 2063 N N . THR A 1 262 ? -11.643 7.620 6.104 1.00 88.19 262 THR A N 1
ATOM 2064 C CA . THR A 1 262 ? -10.841 6.826 5.152 1.00 88.19 262 THR A CA 1
ATOM 2065 C C . THR A 1 262 ? -11.720 6.095 4.144 1.00 88.19 262 THR A C 1
ATOM 2067 O O . THR A 1 262 ? -11.453 6.185 2.949 1.00 88.19 262 THR A O 1
ATOM 2070 N N . LEU A 1 263 ? -12.779 5.419 4.594 1.00 86.38 263 LEU A N 1
ATOM 2071 C CA . LEU A 1 263 ? -13.742 4.760 3.705 1.00 86.38 263 LEU A CA 1
ATOM 2072 C C . LEU A 1 263 ? -14.444 5.784 2.805 1.00 86.38 263 LEU A C 1
ATOM 2074 O O . LEU A 1 263 ? -14.577 5.564 1.603 1.00 86.38 263 LEU A O 1
ATOM 2078 N N . ALA A 1 264 ? -14.769 6.955 3.353 1.00 86.25 264 ALA A N 1
ATOM 2079 C CA . ALA A 1 264 ? -15.319 8.060 2.586 1.00 86.25 264 ALA A CA 1
ATOM 2080 C C . ALA A 1 264 ? -14.371 8.597 1.523 1.00 86.25 264 ALA A C 1
ATOM 2082 O O . ALA A 1 264 ? -14.800 8.837 0.399 1.00 86.25 264 ALA A O 1
ATOM 2083 N N . ALA A 1 265 ? -13.079 8.716 1.822 1.00 86.62 265 ALA A N 1
ATOM 2084 C CA . ALA A 1 265 ? -12.083 9.130 0.841 1.00 86.62 265 ALA A CA 1
ATOM 2085 C C . ALA A 1 265 ? -11.905 8.117 -0.308 1.00 86.62 265 ALA A C 1
ATOM 2087 O O . ALA A 1 265 ? -11.556 8.526 -1.417 1.00 86.62 265 ALA A O 1
ATOM 2088 N N . ILE A 1 266 ? -12.150 6.821 -0.066 1.00 86.12 266 ILE A N 1
ATOM 2089 C CA . ILE A 1 266 ? -12.088 5.773 -1.101 1.00 86.12 266 ILE A CA 1
ATOM 2090 C C . ILE A 1 266 ? -13.241 5.918 -2.096 1.00 86.12 266 ILE A C 1
ATOM 2092 O O . ILE A 1 266 ? -13.055 5.700 -3.283 1.00 86.12 266 ILE A O 1
ATOM 2096 N N . VAL A 1 267 ? -14.427 6.305 -1.638 1.00 83.81 267 VAL A N 1
ATOM 2097 C CA . VAL A 1 267 ? -15.621 6.346 -2.495 1.00 83.81 267 VAL A CA 1
ATOM 2098 C C . VAL A 1 267 ? -15.903 7.762 -3.031 1.00 83.81 267 VAL A C 1
ATOM 2100 O O . VAL A 1 267 ? -16.596 7.939 -4.031 1.00 83.81 267 VAL A O 1
ATOM 2103 N N . ALA A 1 268 ? -15.337 8.799 -2.407 1.00 84.00 268 ALA A N 1
ATOM 2104 C CA . ALA A 1 268 ? -15.617 10.190 -2.745 1.00 84.00 268 ALA A CA 1
ATOM 2105 C C . ALA A 1 268 ? -15.278 10.554 -4.198 1.00 84.00 268 ALA A C 1
ATOM 2107 O O . ALA A 1 268 ? -14.123 10.485 -4.618 1.00 84.00 268 ALA A O 1
ATOM 2108 N N . GLY A 1 269 ? -16.278 11.046 -4.935 1.00 77.44 269 GLY A N 1
ATOM 2109 C CA . GLY A 1 269 ? -16.101 11.515 -6.311 1.00 77.44 269 GLY A CA 1
ATOM 2110 C C . GLY A 1 269 ? -16.064 10.408 -7.366 1.00 77.44 269 GLY A C 1
ATOM 2111 O O . GLY A 1 269 ? -15.822 10.715 -8.531 1.00 77.44 269 GLY A O 1
ATOM 2112 N N . ASN A 1 270 ? -16.303 9.146 -6.990 1.00 82.31 270 ASN A N 1
ATOM 2113 C CA . ASN A 1 270 ? -16.325 8.020 -7.919 1.00 82.31 270 ASN A CA 1
ATOM 2114 C C . ASN A 1 270 ? -17.712 7.371 -7.960 1.00 82.31 270 ASN A C 1
ATOM 2116 O O . ASN A 1 270 ? -18.073 6.602 -7.074 1.00 82.31 270 ASN A O 1
ATOM 2120 N N . ARG A 1 271 ? -18.487 7.686 -9.004 1.00 79.50 271 ARG A N 1
ATOM 2121 C CA . ARG A 1 271 ? -19.875 7.220 -9.148 1.00 79.50 271 ARG A CA 1
ATOM 2122 C C . ARG A 1 271 ? -19.989 5.698 -9.216 1.00 79.50 271 ARG A C 1
ATOM 2124 O O . ARG A 1 271 ? -20.858 5.141 -8.566 1.00 79.50 271 ARG A O 1
ATOM 2131 N N . GLU A 1 272 ? -19.075 5.035 -9.919 1.00 83.56 272 GLU A N 1
ATOM 2132 C CA . GLU A 1 272 ? -19.101 3.574 -10.058 1.00 83.56 272 GLU A CA 1
ATOM 2133 C C . GLU A 1 272 ? -18.957 2.878 -8.698 1.00 83.56 272 GLU A C 1
ATOM 2135 O O . GLU A 1 272 ? -19.745 2.003 -8.354 1.00 83.56 272 GLU A O 1
ATOM 2140 N N . LEU A 1 273 ? -18.001 3.330 -7.877 1.00 81.94 273 LEU A N 1
ATOM 2141 C CA . LEU A 1 273 ? -17.807 2.779 -6.533 1.00 81.94 273 LEU A CA 1
ATOM 2142 C C . LEU A 1 273 ? -18.959 3.135 -5.586 1.00 81.94 273 LEU A C 1
ATOM 2144 O O . LEU A 1 273 ? -19.265 2.357 -4.686 1.00 81.94 273 LEU A O 1
ATOM 2148 N N . VAL A 1 274 ? -19.596 4.299 -5.757 1.00 82.25 274 VAL A N 1
ATOM 2149 C CA . VAL A 1 274 ? -20.786 4.680 -4.978 1.00 82.25 274 VAL A CA 1
ATOM 2150 C C . VAL A 1 274 ? -21.954 3.745 -5.290 1.00 82.25 274 VAL A C 1
ATOM 2152 O O . VAL A 1 274 ? -22.630 3.303 -4.362 1.00 82.25 274 VAL A O 1
ATOM 2155 N N . ASP A 1 275 ? -22.173 3.414 -6.560 1.00 83.31 275 ASP A N 1
ATOM 2156 C CA . ASP A 1 275 ? -23.275 2.547 -6.979 1.00 83.31 275 ASP A CA 1
ATOM 2157 C C . ASP A 1 275 ? -23.067 1.095 -6.517 1.00 83.31 275 ASP A C 1
ATOM 2159 O O . ASP A 1 275 ? -24.009 0.455 -6.042 1.00 83.31 275 ASP A O 1
ATOM 2163 N N . GLU A 1 276 ? -21.829 0.596 -6.583 1.00 82.56 276 GLU A N 1
ATOM 2164 C CA . GLU A 1 276 ? -21.469 -0.753 -6.130 1.00 82.56 276 GLU A CA 1
ATOM 2165 C C . GLU A 1 276 ? -21.465 -0.888 -4.599 1.00 82.56 276 GLU A C 1
ATOM 2167 O O . GLU A 1 276 ? -22.030 -1.836 -4.054 1.00 82.56 276 GLU A O 1
ATOM 2172 N N . ALA A 1 277 ? -20.839 0.053 -3.887 1.00 76.44 277 ALA A N 1
ATOM 2173 C CA . ALA A 1 277 ? -20.570 -0.068 -2.451 1.00 76.44 277 ALA A CA 1
ATOM 2174 C C . ALA A 1 277 ? -21.580 0.660 -1.555 1.00 76.44 277 ALA A C 1
ATOM 2176 O O . ALA A 1 277 ? -21.616 0.441 -0.340 1.00 76.44 277 ALA A O 1
ATOM 2177 N N . GLY A 1 278 ? -22.366 1.582 -2.116 1.00 75.19 278 GLY A N 1
ATOM 2178 C CA . GLY A 1 278 ? -23.115 2.569 -1.342 1.00 75.19 278 GLY A CA 1
ATOM 2179 C C . GLY A 1 278 ? -24.142 1.955 -0.398 1.00 75.19 278 GLY A C 1
ATOM 2180 O O . GLY A 1 278 ? -24.242 2.374 0.755 1.00 75.19 278 GLY A O 1
ATOM 2181 N N . LYS A 1 279 ? -24.867 0.919 -0.840 1.00 78.06 279 LYS A N 1
ATOM 2182 C CA . LYS A 1 279 ? -25.881 0.243 -0.009 1.00 78.06 279 LYS A CA 1
ATOM 2183 C C . LYS A 1 279 ? -25.253 -0.456 1.194 1.00 78.06 279 LYS A C 1
ATOM 2185 O O . LYS A 1 279 ? -25.702 -0.257 2.326 1.00 78.06 279 LYS A O 1
ATOM 2190 N N . ASP A 1 280 ? -24.194 -1.222 0.955 1.00 81.44 280 ASP A N 1
ATOM 2191 C CA . ASP A 1 280 ? -23.495 -1.963 2.002 1.00 81.44 280 ASP A CA 1
ATOM 2192 C C . ASP A 1 280 ? -22.861 -1.008 3.006 1.00 81.44 280 ASP A C 1
ATOM 2194 O O . ASP A 1 280 ? -22.968 -1.210 4.218 1.00 81.44 280 ASP A O 1
ATOM 2198 N N . TRP A 1 281 ? -22.284 0.092 2.526 1.00 79.69 281 TRP A N 1
ATOM 2199 C CA . TRP A 1 281 ? -21.645 1.065 3.394 1.00 79.69 281 TRP A CA 1
ATOM 2200 C C . TRP A 1 281 ? -22.650 1.878 4.225 1.00 79.69 281 TRP A C 1
ATOM 2202 O O . TRP A 1 281 ? -22.433 2.063 5.425 1.00 79.69 281 TRP A O 1
ATOM 2212 N N . ILE A 1 282 ? -23.795 2.276 3.659 1.00 81.56 282 ILE A N 1
ATOM 2213 C CA . ILE A 1 282 ? -24.891 2.889 4.428 1.00 81.56 282 ILE A CA 1
ATOM 2214 C C . ILE A 1 282 ? -25.379 1.924 5.514 1.00 81.56 282 ILE A C 1
ATOM 2216 O O . ILE A 1 282 ? -25.526 2.316 6.676 1.00 81.56 282 ILE A O 1
ATOM 2220 N N . SER A 1 283 ? -25.581 0.650 5.163 1.00 84.88 283 SER A N 1
ATOM 2221 C CA . SER A 1 283 ? -26.011 -0.372 6.122 1.00 84.88 283 SER A CA 1
ATOM 2222 C C . SER A 1 283 ? -24.999 -0.549 7.260 1.00 84.88 283 SER A C 1
ATOM 2224 O O . SER A 1 283 ? -25.386 -0.653 8.427 1.00 84.88 283 SER A O 1
ATOM 2226 N N . LEU A 1 284 ? -23.702 -0.507 6.938 1.00 83.88 284 LEU A N 1
ATOM 2227 C CA . LEU A 1 284 ? -22.615 -0.598 7.901 1.00 83.88 284 LEU A CA 1
ATOM 2228 C C . LEU A 1 284 ? -22.621 0.601 8.853 1.00 83.88 284 LEU A C 1
ATOM 2230 O O . LEU A 1 284 ? -22.575 0.396 10.064 1.00 83.88 284 LEU A O 1
ATOM 2234 N N . LEU A 1 285 ? -22.722 1.828 8.329 1.00 81.88 285 LEU A N 1
ATOM 2235 C CA . LEU A 1 285 ? -22.750 3.054 9.133 1.00 81.88 285 LEU A CA 1
ATOM 2236 C C . LEU A 1 285 ? -23.921 3.049 10.120 1.00 81.88 285 LEU A C 1
ATOM 2238 O O . LEU A 1 285 ? -23.724 3.307 11.310 1.00 81.88 285 LEU A O 1
ATOM 2242 N N . PHE A 1 286 ? -25.125 2.694 9.661 1.00 83.62 286 PHE A N 1
ATOM 2243 C CA . PHE A 1 286 ? -26.296 2.604 10.534 1.00 83.62 286 PHE A CA 1
ATOM 2244 C C . PHE A 1 286 ? -26.178 1.475 11.560 1.00 83.62 286 PHE A C 1
ATOM 2246 O O . PHE A 1 286 ? -26.540 1.671 12.723 1.00 83.62 286 PHE A O 1
ATOM 2253 N N . ARG A 1 287 ? -25.618 0.320 11.178 1.00 85.69 287 ARG A N 1
ATOM 2254 C CA . ARG A 1 287 ? -25.346 -0.775 12.119 1.00 85.69 287 ARG A CA 1
ATOM 2255 C C . ARG A 1 287 ? -24.384 -0.326 13.212 1.00 85.69 287 ARG A C 1
ATOM 2257 O O . ARG A 1 287 ? -24.661 -0.561 14.383 1.00 85.69 287 ARG A O 1
ATOM 2264 N N . THR A 1 288 ? -23.304 0.372 12.863 1.00 81.38 288 THR A N 1
ATOM 2265 C CA . THR A 1 288 ? -22.351 0.878 13.859 1.00 81.38 288 THR A CA 1
ATOM 2266 C C . THR A 1 288 ? -22.927 2.004 14.712 1.00 81.38 288 THR A C 1
ATOM 2268 O O . THR A 1 288 ? -22.697 2.026 15.920 1.00 81.38 288 THR A O 1
ATOM 2271 N N . MET A 1 289 ? -23.754 2.882 14.136 1.00 82.50 289 MET A N 1
ATOM 2272 C CA . MET A 1 289 ? -24.511 3.884 14.895 1.00 82.50 289 MET A CA 1
ATOM 2273 C C . MET A 1 289 ? -25.423 3.243 15.937 1.00 82.50 289 MET A C 1
ATOM 2275 O O . MET A 1 289 ? -25.461 3.690 17.082 1.00 82.50 289 MET A O 1
ATOM 2279 N N . SER A 1 290 ? -26.132 2.184 15.548 1.00 82.88 290 SER A N 1
ATOM 2280 C CA . SER A 1 290 ? -27.029 1.441 16.430 1.00 82.88 290 SER A CA 1
ATOM 2281 C C . SER A 1 290 ? -26.266 0.662 17.505 1.00 82.88 290 SER A C 1
ATOM 2283 O O . SER A 1 290 ? -26.647 0.704 18.673 1.00 82.88 290 SER A O 1
ATOM 2285 N N . GLN A 1 291 ? -25.156 0.013 17.139 1.00 81.81 291 GLN A N 1
ATOM 2286 C CA . GLN A 1 291 ? -24.350 -0.801 18.050 1.00 81.81 291 GLN A CA 1
ATOM 2287 C C . GLN A 1 291 ? -23.723 0.026 19.178 1.00 81.81 291 GLN A C 1
ATOM 2289 O O . GLN A 1 291 ? -23.780 -0.380 20.335 1.00 81.81 291 GLN A O 1
ATOM 2294 N N . TYR A 1 292 ? -23.149 1.189 18.859 1.00 78.00 292 TYR A N 1
ATOM 2295 C CA . TYR A 1 292 ? -22.513 2.052 19.861 1.00 78.00 292 TYR A CA 1
ATOM 2296 C C . TYR A 1 292 ? -23.469 3.095 20.455 1.00 78.00 292 TYR A C 1
ATOM 2298 O O . TYR A 1 292 ? -23.096 3.786 21.404 1.00 78.00 292 TYR A O 1
ATOM 2306 N N . GLN A 1 293 ? -24.684 3.240 19.901 1.00 73.12 293 GLN A N 1
ATOM 2307 C CA . GLN A 1 293 ? -25.665 4.277 20.270 1.00 73.12 293 GLN A CA 1
ATOM 2308 C C . GLN A 1 293 ? -25.054 5.693 20.298 1.00 73.12 293 GLN A C 1
ATOM 2310 O O . GLN A 1 293 ? -25.488 6.575 21.038 1.00 73.12 293 GLN A O 1
ATOM 2315 N N . ALA A 1 294 ? -24.016 5.919 19.490 1.00 72.94 294 ALA A N 1
ATOM 2316 C CA . ALA A 1 294 ? -23.287 7.175 19.416 1.00 72.94 294 ALA A CA 1
ATOM 2317 C C . ALA A 1 294 ? -23.703 7.926 18.147 1.00 72.94 294 ALA A C 1
ATOM 2319 O O . ALA A 1 294 ? -23.667 7.386 17.046 1.00 72.94 294 ALA A O 1
ATOM 2320 N N . ARG A 1 295 ? -24.076 9.200 18.271 1.00 71.38 295 ARG A N 1
ATOM 2321 C CA . ARG A 1 295 ? -24.374 10.058 17.114 1.00 71.38 295 ARG A CA 1
ATOM 2322 C C . ARG A 1 295 ? -23.202 10.995 16.864 1.00 71.38 295 ARG A C 1
ATOM 2324 O O . ARG A 1 295 ? -23.188 12.125 17.341 1.00 71.38 295 ARG A O 1
ATOM 2331 N N . ARG A 1 296 ? -22.178 10.506 16.162 1.00 75.31 296 ARG A N 1
ATOM 2332 C CA . ARG A 1 296 ? -20.998 11.309 15.815 1.00 75.31 296 ARG A CA 1
ATOM 2333 C C . ARG A 1 296 ? -21.214 12.030 14.491 1.00 75.31 296 ARG A C 1
ATOM 2335 O O . ARG A 1 296 ? -21.537 11.392 13.495 1.00 75.31 296 ARG A O 1
ATOM 2342 N N . ALA A 1 297 ? -20.956 13.339 14.470 1.00 78.00 297 ALA A N 1
ATOM 2343 C CA . ALA A 1 297 ? -21.035 14.155 13.255 1.00 78.00 297 ALA A CA 1
ATOM 2344 C C . ALA A 1 297 ? -20.183 13.573 12.113 1.00 78.00 297 ALA A C 1
ATOM 2346 O O . ALA A 1 297 ? -20.652 13.484 10.985 1.00 78.00 297 ALA A O 1
ATOM 2347 N N . ARG A 1 298 ? -18.991 13.051 12.432 1.00 77.44 298 ARG A N 1
ATOM 2348 C CA . ARG A 1 298 ? -18.074 12.431 11.461 1.00 77.44 298 ARG A CA 1
ATOM 2349 C C . ARG A 1 298 ? -18.674 11.250 10.699 1.00 77.44 298 ARG A C 1
ATOM 2351 O O . ARG A 1 298 ? -18.374 11.065 9.529 1.00 77.44 298 ARG A O 1
ATOM 2358 N N . TRP A 1 299 ? -19.546 10.466 11.330 1.00 79.88 299 TRP A N 1
ATOM 2359 C CA . TRP A 1 299 ? -20.203 9.333 10.671 1.00 79.88 299 TRP A CA 1
ATOM 2360 C C . TRP A 1 299 ? -21.238 9.793 9.641 1.00 79.88 299 TRP A C 1
ATOM 2362 O O . TRP A 1 299 ? -21.424 9.141 8.618 1.00 79.88 299 TRP A O 1
ATOM 2372 N N . LEU A 1 300 ? -21.881 10.935 9.894 1.00 79.31 300 LEU A N 1
ATOM 2373 C CA . LEU A 1 300 ? -22.782 11.579 8.938 1.00 79.31 300 LEU A CA 1
ATOM 2374 C C . LEU A 1 300 ? -21.996 12.292 7.833 1.00 79.31 300 LEU A C 1
ATOM 2376 O O . LEU A 1 300 ? -22.364 12.197 6.666 1.00 79.31 300 LEU A O 1
ATOM 2380 N N . GLU A 1 301 ? -20.885 12.948 8.175 1.00 81.00 301 GLU A N 1
ATOM 2381 C CA . GLU A 1 301 ? -19.977 13.552 7.193 1.00 81.00 301 GLU A CA 1
ATOM 2382 C C . GLU A 1 301 ? -19.408 12.500 6.236 1.00 81.00 301 GLU A C 1
ATOM 2384 O O . GLU A 1 301 ? -19.371 12.727 5.029 1.00 81.00 301 GLU A O 1
ATOM 2389 N N . ALA A 1 302 ? -19.048 11.323 6.754 1.00 79.19 302 ALA A N 1
ATOM 2390 C CA . ALA A 1 302 ? -18.590 10.189 5.962 1.00 79.19 302 ALA A CA 1
ATOM 2391 C C . ALA A 1 302 ? -19.675 9.629 5.027 1.00 79.19 302 ALA A C 1
ATOM 2393 O O . ALA A 1 302 ? -19.335 9.051 4.003 1.00 79.19 302 ALA A O 1
ATOM 2394 N N . ALA A 1 303 ? -20.964 9.828 5.321 1.00 77.94 303 ALA A N 1
ATOM 2395 C CA . ALA A 1 303 ? -22.054 9.446 4.422 1.00 77.94 303 ALA A CA 1
ATOM 2396 C C . ALA A 1 303 ? -22.288 10.467 3.290 1.00 77.94 303 ALA A C 1
ATOM 2398 O O . ALA A 1 303 ? -22.897 10.128 2.277 1.00 77.94 303 ALA A O 1
ATOM 2399 N N . MET A 1 304 ? -21.805 11.711 3.417 1.00 78.25 304 MET A N 1
ATOM 2400 C CA . MET A 1 304 ? -22.044 12.753 2.406 1.00 78.25 304 MET A CA 1
ATOM 2401 C C . MET A 1 304 ? -21.541 12.398 0.999 1.00 78.25 304 MET A C 1
ATOM 2403 O O . MET A 1 304 ? -22.273 12.677 0.048 1.00 78.25 304 MET A O 1
ATOM 2407 N N . PRO A 1 305 ? -20.359 11.776 0.811 1.00 74.19 305 PRO A N 1
ATOM 2408 C CA . PRO A 1 305 ? -19.884 11.416 -0.523 1.00 74.19 305 PRO A CA 1
ATOM 2409 C C . PRO A 1 305 ? -20.746 10.365 -1.233 1.00 74.19 305 PRO A C 1
ATOM 2411 O O . PRO A 1 305 ? -20.702 10.295 -2.455 1.00 74.19 305 PRO A O 1
ATOM 2414 N N . LEU A 1 306 ? -21.545 9.588 -0.490 1.00 72.81 306 LEU A N 1
ATOM 2415 C CA . LEU A 1 306 ? -22.515 8.644 -1.057 1.00 72.81 306 LEU A CA 1
ATOM 2416 C C . LEU A 1 306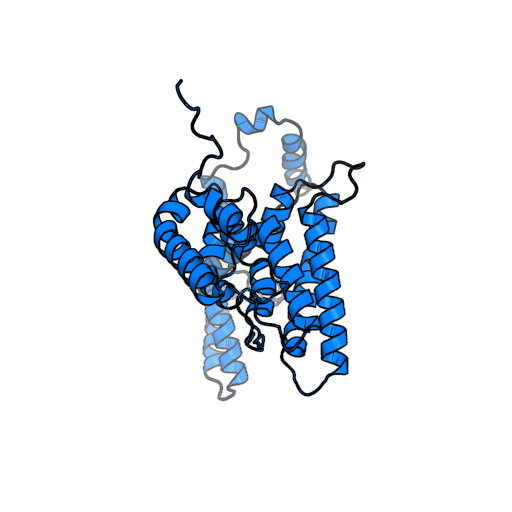 ? -23.781 9.339 -1.552 1.00 72.81 306 LEU A C 1
ATOM 2418 O O . LEU A 1 306 ? -24.354 8.946 -2.559 1.00 72.81 306 LEU A O 1
ATOM 2422 N N . VAL A 1 307 ? -24.228 10.367 -0.829 1.00 73.00 307 VAL A N 1
ATOM 2423 C CA . VAL A 1 307 ? -25.462 11.101 -1.147 1.00 73.00 307 VAL A CA 1
ATOM 2424 C C . VAL A 1 307 ? -25.221 12.133 -2.251 1.00 73.00 307 VAL A C 1
ATOM 2426 O O . VAL A 1 307 ? -26.090 12.366 -3.087 1.00 73.00 307 VAL A O 1
ATOM 2429 N N . CYS A 1 308 ? -24.035 12.743 -2.269 1.00 71.69 308 CYS A N 1
ATOM 2430 C CA . CYS A 1 308 ? -23.651 13.785 -3.218 1.00 71.69 308 CYS A CA 1
ATOM 2431 C C . CYS A 1 308 ? -22.309 13.444 -3.892 1.00 71.69 308 CYS A C 1
ATOM 2433 O O . CYS A 1 308 ? -21.296 14.081 -3.577 1.00 71.69 308 CYS A O 1
ATOM 2435 N N . PRO A 1 309 ? -22.277 12.490 -4.841 1.00 62.72 309 PRO A N 1
ATOM 2436 C CA . PRO A 1 309 ? -21.039 12.056 -5.492 1.00 62.72 309 PRO A CA 1
ATOM 2437 C C . PRO A 1 309 ? -20.314 13.175 -6.261 1.00 62.72 309 PRO A C 1
ATOM 2439 O O . PRO A 1 309 ? -19.092 13.148 -6.360 1.00 62.72 309 PRO A O 1
ATOM 2442 N N . ASP A 1 310 ? -21.026 14.199 -6.744 1.00 57.31 310 ASP A N 1
ATOM 2443 C CA . ASP A 1 310 ? -20.441 15.280 -7.557 1.00 57.31 310 ASP A CA 1
ATOM 2444 C C . ASP A 1 310 ? -20.099 16.562 -6.779 1.00 57.31 310 ASP A C 1
ATOM 2446 O O . ASP A 1 310 ? -19.688 17.557 -7.376 1.00 57.31 310 ASP A O 1
ATOM 2450 N N . GLY A 1 311 ? -20.346 16.621 -5.466 1.00 54.47 311 GLY A N 1
ATOM 2451 C CA . GLY A 1 311 ? -20.152 17.848 -4.676 1.00 54.47 311 GLY A CA 1
ATOM 2452 C C . GLY A 1 311 ? -21.069 19.027 -5.054 1.00 54.47 311 GLY A C 1
ATOM 2453 O O . GLY A 1 311 ? -21.079 20.043 -4.355 1.00 54.47 311 GLY A O 1
ATOM 2454 N N . ARG A 1 312 ? -21.904 18.907 -6.097 1.00 44.47 312 ARG A N 1
ATOM 2455 C CA . ARG A 1 312 ? -23.049 19.795 -6.301 1.00 44.47 312 ARG A CA 1
ATOM 2456 C C . ARG A 1 312 ? -24.065 19.467 -5.220 1.00 44.47 312 ARG A C 1
ATOM 2458 O O . ARG A 1 312 ? -24.830 18.517 -5.350 1.00 44.47 312 ARG A O 1
ATOM 2465 N N . ARG A 1 313 ? -24.089 20.274 -4.152 1.00 42.69 313 ARG A N 1
ATOM 2466 C CA . ARG A 1 313 ? -25.324 20.448 -3.379 1.00 42.69 313 ARG A CA 1
ATOM 2467 C C . ARG A 1 313 ? -26.402 20.692 -4.421 1.00 42.69 313 ARG A C 1
ATOM 2469 O O . ARG A 1 313 ? -26.251 21.631 -5.204 1.00 42.69 313 ARG A O 1
ATOM 2476 N N . GLY A 1 314 ? -27.404 19.816 -4.488 1.00 38.28 314 GLY A N 1
ATOM 2477 C CA . GLY A 1 314 ? -28.580 20.060 -5.306 1.00 38.28 314 GLY A CA 1
ATOM 2478 C C . GLY A 1 314 ? -29.000 21.495 -5.041 1.00 38.28 314 GLY A C 1
ATOM 2479 O O . GLY A 1 314 ? -29.313 21.846 -3.902 1.00 38.28 314 GLY A O 1
ATOM 2480 N N . GLY A 1 315 ? -28.865 22.343 -6.061 1.00 33.00 315 GLY A N 1
ATOM 2481 C CA . GLY A 1 315 ? -29.447 23.664 -6.024 1.00 33.00 315 GLY A CA 1
ATOM 2482 C C . GLY A 1 315 ? -30.914 23.417 -5.756 1.00 33.00 315 GLY A C 1
ATOM 2483 O O . GLY A 1 315 ? -31.591 22.785 -6.565 1.00 33.00 315 GLY A O 1
ATOM 2484 N N . ALA A 1 316 ? -31.363 23.823 -4.574 1.00 32.91 316 ALA A N 1
ATOM 2485 C CA . ALA A 1 316 ? -32.769 24.003 -4.327 1.00 32.91 316 ALA A CA 1
ATOM 2486 C C . ALA A 1 316 ? -33.248 24.958 -5.423 1.00 32.91 316 ALA A C 1
ATOM 2488 O O . ALA A 1 316 ? -32.953 26.149 -5.392 1.00 32.91 316 ALA A O 1
ATOM 2489 N N . SER A 1 317 ? -33.906 24.400 -6.435 1.00 34.16 317 SER A N 1
ATOM 2490 C CA . SER A 1 317 ? -34.856 25.142 -7.239 1.00 34.16 317 SER A CA 1
ATOM 2491 C C . SER A 1 317 ? -35.962 25.553 -6.271 1.00 34.16 317 SER A C 1
ATOM 2493 O O . SER A 1 317 ? -36.807 24.748 -5.879 1.00 34.16 317 SER A O 1
ATOM 2495 N N . ARG A 1 318 ? -35.855 26.787 -5.795 1.00 31.86 318 ARG A N 1
ATOM 2496 C CA . ARG A 1 318 ? -36.945 27.607 -5.289 1.00 31.86 318 ARG A CA 1
ATOM 2497 C C . ARG A 1 318 ? -36.758 28.994 -5.868 1.00 31.86 318 ARG A C 1
ATOM 2499 O O . ARG A 1 318 ? -35.595 29.454 -5.869 1.00 31.86 318 ARG A O 1
#